Protein AF-0000000085041835 (afdb_homodimer)

Foldseek 3Di:
DVVVVVVVCVVVVVLVVLLLVLLVCLQVVLVVVLVVCVVVVNDNVVSVVLNVLSNQLSVLSVCLVVPLVSLLVSLVSQLVSLVVVLVVQLVCCCCPPVVHPDSVVSNVCCCVVVPCSVVVSVVSNVSSVSSNVVSVVVVVVVVVPPPDDD/DVVVVVVVCVVVVVLVVLLLVLLVCLQVVLVVVLVVCVVVVHDNVVSVVLNVLSNQLSVLSVCLVVPLVSLLVSLVSQLVSLVVVLVVQLVCCCCPPVVHPDSVVSNVCCCVVVPCSVVVSVVSNVSSVSSNVVSVVVVVVVVVPPPDDD

Secondary structure (DSSP, 8-state):
-HHHHHHHHHHHHHHHHHHHHHHHHHHHHHHHHHHHHHHTT--HHHHHHHHHHHHHHHHHHHHTTT-HHHHHHHHHHHHHHHHHHHHHHHHHIIIIII--S-HHHHHHHHHHHTTTHHHHHHHHHHHHHHHHHHHHHHHHHHHHHS----/-HHHHHHHHHHHHHHHHHHHHHHHHHHHHHHHHHHHHHHTT--HHHHHHHHHHHHHHHHHHHHTTT-HHHHHHHHHHHHHHHHHHHHHHHHHIIIIII--S-HHHHHHHHHHHTTTHHHHHHHHHHHHHHHHHHHHHHHHHHHHHS----

Radius of gyration: 20.8 Å; Cα contacts (8 Å, |Δi|>4): 429; chains: 2; bounding box: 52×64×50 Å

Sequence (300 aa):
METFLKYLKVEAIGGHIIRISLACLLLFGGFTKLKLIGALEYNLFWSIILAAIETFAAFGLIIHYKKPVIGIAAGVLAILSIFLRVVFSIGWVRDHILHSQSFLDAFGAILGVYNNGLFHIALLFGAGIYCLGNSYKAYIKERITKPWPHMETFLKYLKVEAIGGHIIRISLACLLLFGGFTKLKLIGALEYNLFWSIILAAIETFAAFGLIIHYKKPVIGIAAGVLAILSIFLRVVFSIGWVRDHILHSQSFLDAFGAILGVYNNGLFHIALLFGAGIYCLGNSYKAYIKERITKPWPH

Organism: Cyclobacterium marinum (strain ATCC 25205 / DSM 745 / LMG 13164 / NCIMB 1802) (NCBI:txid880070)

Structure (mmCIF, N/CA/C/O backbone):
data_AF-0000000085041835-model_v1
#
loop_
_entity.id
_entity.type
_entity.pdbx_description
1 polymer 'DoxX family protein'
#
loop_
_atom_site.group_PDB
_atom_site.id
_atom_site.type_symbol
_atom_site.label_atom_id
_atom_site.label_alt_id
_atom_site.label_comp_id
_atom_site.label_asym_id
_atom_site.label_entity_id
_atom_site.label_seq_id
_atom_site.pdbx_PDB_ins_code
_atom_site.Cartn_x
_atom_site.Cartn_y
_atom_site.Cartn_z
_atom_site.occupancy
_atom_site.B_iso_or_equiv
_atom_site.auth_seq_id
_atom_site.auth_comp_id
_atom_site.auth_asym_id
_atom_site.auth_atom_id
_atom_site.pdbx_PDB_model_num
ATOM 1 N N . MET A 1 1 ? 11.664 29.188 3.838 1 53.06 1 MET A N 1
ATOM 2 C CA . MET A 1 1 ? 10.25 28.938 4.117 1 53.06 1 MET A CA 1
ATOM 3 C C . MET A 1 1 ? 9.586 28.188 2.973 1 53.06 1 MET A C 1
ATOM 5 O O . MET A 1 1 ? 8.859 27.219 3.199 1 53.06 1 MET A O 1
ATOM 9 N N . GLU A 1 2 ? 9.977 28.5 1.686 1 54.28 2 GLU A N 1
ATOM 10 C CA . GLU A 1 2 ? 9.344 27.906 0.509 1 54.28 2 GLU A CA 1
ATOM 11 C C . GLU A 1 2 ? 9.727 26.438 0.359 1 54.28 2 GLU A C 1
ATOM 13 O O . GLU A 1 2 ? 8.891 25.594 0.035 1 54.28 2 GLU A O 1
ATOM 18 N N . THR A 1 3 ? 11.039 26.219 0.553 1 55.41 3 THR A N 1
ATOM 19 C CA . THR A 1 3 ? 11.477 24.828 0.477 1 55.41 3 THR A CA 1
ATOM 20 C C . THR A 1 3 ? 10.773 23.984 1.528 1 55.41 3 THR A C 1
ATOM 22 O O . THR A 1 3 ? 10.414 22.828 1.266 1 55.41 3 THR A O 1
ATOM 25 N N . PHE A 1 4 ? 10.539 24.609 2.648 1 57.41 4 PHE A N 1
ATOM 26 C CA . PHE A 1 4 ? 9.836 24 3.764 1 57.41 4 PHE A CA 1
ATOM 27 C C . PHE A 1 4 ? 8.422 23.594 3.357 1 57.41 4 PHE A C 1
ATOM 29 O O . PHE A 1 4 ? 7.973 22.5 3.654 1 57.41 4 PHE A O 1
ATOM 36 N N . LEU A 1 5 ? 7.797 24.484 2.732 1 57.62 5 LEU A N 1
ATOM 37 C CA . LEU A 1 5 ? 6.414 24.266 2.312 1 57.62 5 LEU A CA 1
ATOM 38 C C . LEU A 1 5 ? 6.336 23.188 1.241 1 57.62 5 LEU A C 1
ATOM 40 O O . LEU A 1 5 ? 5.348 22.453 1.167 1 57.62 5 LEU A O 1
ATOM 44 N N . LYS A 1 6 ? 7.41 23.203 0.484 1 60.25 6 LYS A N 1
ATOM 45 C CA . LYS A 1 6 ? 7.445 22.219 -0.597 1 60.25 6 LYS A CA 1
ATOM 46 C C . LYS A 1 6 ? 7.516 20.797 -0.047 1 60.25 6 LYS A C 1
ATOM 48 O O . LYS A 1 6 ? 6.84 19.891 -0.549 1 60.25 6 LYS A O 1
ATOM 53 N N . TYR A 1 7 ? 8.25 20.609 0.962 1 63.03 7 TYR A N 1
ATOM 54 C CA . TYR A 1 7 ? 8.445 19.266 1.5 1 63.03 7 TYR A CA 1
ATOM 55 C C . TYR A 1 7 ? 7.234 18.812 2.309 1 63.03 7 TYR A C 1
ATOM 57 O O . TYR A 1 7 ? 6.977 17.625 2.438 1 63.03 7 TYR A O 1
ATOM 65 N N . LEU A 1 8 ? 6.469 19.797 2.734 1 68.62 8 LEU A N 1
ATOM 66 C CA . LEU A 1 8 ? 5.207 19.453 3.387 1 68.62 8 LEU A CA 1
ATOM 67 C C . LEU A 1 8 ? 4.219 18.859 2.389 1 68.62 8 LEU A C 1
ATOM 69 O O . LEU A 1 8 ? 3.338 18.078 2.768 1 68.62 8 LEU A O 1
ATOM 73 N N . LYS A 1 9 ? 4.691 19.078 1.149 1 87.12 9 LYS A N 1
ATOM 74 C CA . LYS A 1 9 ? 3.812 18.594 0.086 1 87.12 9 LYS A CA 1
ATOM 75 C C . LYS A 1 9 ? 4.113 17.141 -0.268 1 87.12 9 LYS A C 1
ATOM 77 O O . LYS A 1 9 ? 3.285 16.469 -0.879 1 87.12 9 LYS A O 1
ATOM 82 N N . VAL A 1 10 ? 5.293 16.688 0.195 1 86.25 10 VAL A N 1
ATOM 83 C CA . VAL A 1 10 ? 5.723 15.344 -0.181 1 86.25 10 VAL A CA 1
ATOM 84 C C . VAL A 1 10 ? 4.805 14.305 0.46 1 86.25 10 VAL A C 1
ATOM 86 O O . VAL A 1 10 ? 4.41 13.336 -0.185 1 86.25 10 VAL A O 1
ATOM 89 N N . GLU A 1 11 ? 4.418 14.523 1.655 1 91.44 11 GLU A N 1
ATOM 90 C CA . GLU A 1 11 ? 3.488 13.617 2.328 1 91.44 11 GLU A CA 1
ATOM 91 C C . GLU A 1 11 ? 2.15 13.562 1.599 1 91.44 11 GLU A C 1
ATOM 93 O O . GLU A 1 11 ? 1.58 12.484 1.42 1 91.44 11 GLU A O 1
ATOM 98 N N . ALA A 1 12 ? 1.743 14.734 1.198 1 90.81 12 ALA A N 1
ATOM 99 C CA . ALA A 1 12 ? 0.471 14.812 0.485 1 90.81 12 ALA A CA 1
ATOM 100 C C . ALA A 1 12 ? 0.55 14.094 -0.858 1 90.81 12 ALA A C 1
ATOM 102 O O . ALA A 1 12 ? -0.408 13.445 -1.277 1 90.81 12 ALA A O 1
ATOM 103 N N . ILE A 1 13 ? 1.661 14.219 -1.52 1 93.25 13 ILE A N 1
ATOM 104 C CA . ILE A 1 13 ? 1.873 13.531 -2.789 1 93.25 13 ILE A CA 1
ATOM 105 C C . ILE A 1 13 ? 1.809 12.023 -2.574 1 93.25 13 ILE A C 1
ATOM 107 O O . ILE A 1 13 ? 1.123 11.312 -3.312 1 93.25 13 ILE A O 1
ATOM 111 N N . GLY A 1 14 ? 2.455 11.547 -1.541 1 94.56 14 GLY A N 1
ATOM 112 C CA . GLY A 1 14 ? 2.369 10.141 -1.206 1 94.56 14 GLY A CA 1
ATOM 113 C C . GLY A 1 14 ? 0.954 9.68 -0.915 1 94.56 14 GLY A C 1
ATOM 114 O O . GLY A 1 14 ? 0.541 8.602 -1.356 1 94.56 14 GLY A O 1
ATOM 115 N N . GLY A 1 15 ? 0.232 10.531 -0.221 1 94.31 15 GLY A N 1
ATOM 116 C CA . GLY A 1 15 ? -1.158 10.227 0.077 1 94.31 15 GLY A CA 1
ATOM 117 C C . GLY A 1 15 ? -2.025 10.117 -1.162 1 94.31 15 GLY A C 1
ATOM 118 O O . GLY A 1 15 ? -2.895 9.25 -1.246 1 94.31 15 GLY A O 1
ATOM 119 N N . HIS A 1 16 ? -1.748 11 -2.107 1 94.81 16 HIS A N 1
ATOM 120 C CA . HIS A 1 16 ? -2.498 10.953 -3.355 1 94.81 16 HIS A CA 1
ATOM 121 C C . HIS A 1 16 ? -2.186 9.68 -4.141 1 94.81 16 HIS A C 1
ATOM 123 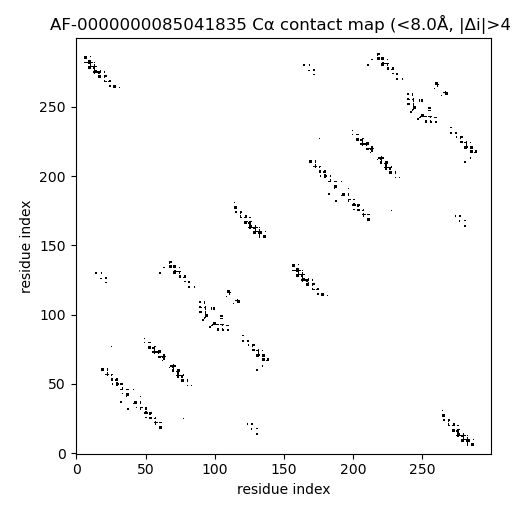O O . HIS A 1 16 ? -3.088 9.055 -4.699 1 94.81 16 HIS A O 1
ATOM 129 N N . ILE A 1 17 ? -0.998 9.312 -4.203 1 94.56 17 ILE A N 1
ATOM 130 C CA . ILE A 1 17 ? -0.591 8.109 -4.91 1 94.56 17 ILE A CA 1
ATOM 131 C C . ILE A 1 17 ? -1.229 6.883 -4.254 1 94.56 17 ILE A C 1
ATOM 133 O O . ILE A 1 17 ? -1.722 5.988 -4.945 1 94.56 17 ILE A O 1
ATOM 137 N N . ILE A 1 18 ? -1.225 6.875 -2.951 1 95.81 18 ILE A N 1
ATOM 138 C CA . ILE A 1 18 ? -1.828 5.777 -2.207 1 95.81 18 ILE A CA 1
ATOM 139 C C . ILE A 1 18 ? -3.312 5.676 -2.551 1 95.81 18 ILE A C 1
ATOM 141 O O . ILE A 1 18 ? -3.816 4.586 -2.836 1 95.81 18 ILE A O 1
ATOM 145 N N . ARG A 1 19 ? -3.945 6.797 -2.551 1 96.5 19 ARG A N 1
ATOM 146 C CA . ARG A 1 19 ? -5.383 6.809 -2.807 1 96.5 19 ARG A CA 1
ATOM 147 C C . ARG A 1 19 ? -5.691 6.316 -4.215 1 96.5 19 ARG A C 1
ATOM 149 O O . ARG A 1 19 ? -6.555 5.453 -4.402 1 96.5 19 ARG A O 1
ATOM 156 N N . ILE A 1 20 ? -4.992 6.816 -5.184 1 94.56 20 ILE A N 1
ATOM 157 C CA . ILE A 1 20 ? -5.23 6.457 -6.578 1 94.56 20 ILE A CA 1
ATOM 158 C C . ILE A 1 20 ? -4.863 4.988 -6.801 1 94.56 20 ILE A C 1
ATOM 160 O O . ILE A 1 20 ? -5.578 4.266 -7.496 1 94.56 20 ILE A O 1
ATOM 164 N N . SER A 1 21 ? -3.824 4.598 -6.234 1 92.88 21 SER A N 1
ATOM 165 C CA . SER A 1 21 ? -3.402 3.209 -6.383 1 92.88 21 SER A CA 1
ATOM 166 C C . SER A 1 21 ? -4.426 2.254 -5.773 1 92.88 21 SER A C 1
ATOM 168 O O . SER A 1 21 ? -4.754 1.226 -6.371 1 92.88 21 SER A O 1
ATOM 170 N N . LEU A 1 22 ? -4.879 2.596 -4.578 1 93.81 22 LEU A N 1
ATOM 171 C CA . LEU A 1 22 ? -5.883 1.757 -3.932 1 93.81 22 LEU A CA 1
ATOM 172 C C . LEU A 1 22 ? -7.16 1.699 -4.766 1 93.81 22 LEU A C 1
ATOM 174 O O . LEU A 1 22 ? -7.742 0.626 -4.945 1 93.81 22 LEU A O 1
ATOM 178 N N . ALA A 1 23 ? -7.551 2.842 -5.273 1 94.38 23 ALA A N 1
ATOM 179 C CA . ALA A 1 23 ? -8.742 2.895 -6.113 1 94.38 23 ALA A CA 1
ATOM 180 C C . ALA A 1 23 ? -8.602 1.986 -7.328 1 94.38 23 ALA A C 1
ATOM 182 O O . ALA A 1 23 ? -9.508 1.216 -7.648 1 94.38 23 ALA A O 1
ATOM 183 N N . CYS A 1 24 ? -7.492 2.043 -7.965 1 89.75 24 CYS A N 1
ATOM 184 C CA . CYS A 1 24 ? -7.254 1.243 -9.164 1 89.75 24 CYS A CA 1
ATOM 185 C C . CYS A 1 24 ? -7.156 -0.238 -8.812 1 89.75 24 CYS A C 1
ATOM 187 O O . CYS A 1 24 ? -7.645 -1.088 -9.562 1 89.75 24 CYS A O 1
ATOM 189 N N . LEU A 1 25 ? -6.551 -0.542 -7.727 1 87.69 25 LEU A N 1
ATOM 190 C CA . LEU A 1 25 ? -6.453 -1.93 -7.289 1 87.69 25 LEU A CA 1
ATOM 191 C C . LEU A 1 25 ? -7.836 -2.523 -7.055 1 87.69 25 LEU A C 1
ATOM 193 O O . LEU A 1 25 ? -8.109 -3.658 -7.453 1 87.69 25 LEU A O 1
ATOM 197 N N . LEU A 1 26 ? -8.609 -1.763 -6.387 1 89.12 26 LEU A N 1
ATOM 198 C CA . LEU A 1 26 ? -9.961 -2.236 -6.109 1 89.12 26 LEU A CA 1
ATOM 199 C C . LEU A 1 26 ? -10.758 -2.396 -7.402 1 89.12 26 LEU A C 1
ATOM 201 O O . LEU A 1 26 ? -11.461 -3.391 -7.586 1 89.12 26 LEU A O 1
ATOM 205 N N . LEU A 1 27 ? -10.625 -1.466 -8.289 1 87.06 27 LEU A N 1
ATOM 206 C CA . LEU A 1 27 ? -11.359 -1.512 -9.547 1 87.06 27 LEU A CA 1
ATOM 207 C C . LEU A 1 27 ? -10.93 -2.709 -10.391 1 87.06 27 LEU A C 1
ATOM 209 O O . LEU A 1 27 ? -11.773 -3.469 -10.875 1 87.06 27 LEU A O 1
ATOM 213 N N . PHE A 1 28 ? -9.688 -2.967 -10.5 1 79.19 28 PHE A N 1
ATOM 214 C CA . PHE A 1 28 ? -9.188 -4.051 -11.336 1 79.19 28 PHE A CA 1
ATOM 215 C C . PHE A 1 28 ? -9.297 -5.387 -10.609 1 79.19 28 PHE A C 1
ATOM 217 O O . PHE A 1 28 ? -9.492 -6.426 -11.242 1 79.19 28 PHE A O 1
ATOM 224 N N . GLY A 1 29 ? -9.047 -5.324 -9.305 1 71.31 29 GLY A N 1
ATOM 225 C CA . GLY A 1 29 ? -9.219 -6.547 -8.539 1 71.31 29 GLY A CA 1
ATOM 226 C C . GLY A 1 29 ? -10.633 -7.105 -8.617 1 71.31 29 GLY A C 1
ATOM 227 O O . GLY A 1 29 ? -10.82 -8.32 -8.758 1 71.31 29 GLY A O 1
ATOM 228 N N . GLY A 1 30 ? -11.5 -6.262 -8.469 1 64.12 30 GLY A N 1
ATOM 229 C CA . GLY A 1 30 ? -12.891 -6.688 -8.594 1 64.12 30 GLY A CA 1
ATOM 230 C C . GLY A 1 30 ? -13.203 -7.328 -9.93 1 64.12 30 GLY A C 1
ATOM 231 O O . GLY A 1 30 ? -13.828 -8.391 -9.984 1 64.12 30 GLY A O 1
ATOM 232 N N . PHE A 1 31 ? -12.625 -6.828 -10.945 1 62.66 31 PHE A N 1
ATOM 233 C CA . PHE A 1 31 ? -12.922 -7.336 -12.273 1 62.66 31 PHE A CA 1
ATOM 234 C C . PHE A 1 31 ? -12.188 -8.641 -12.539 1 62.66 31 PHE A C 1
ATOM 236 O O . PHE A 1 31 ? -12.742 -9.57 -13.133 1 62.66 31 PHE A O 1
ATOM 243 N N . THR A 1 32 ? -11 -8.664 -12.109 1 60.66 32 THR A N 1
ATOM 244 C CA . THR A 1 32 ? -10.227 -9.875 -12.344 1 60.66 32 THR A CA 1
ATOM 245 C C . THR A 1 32 ? -10.797 -11.047 -11.555 1 60.66 32 THR A C 1
ATOM 247 O O . THR A 1 32 ? -10.852 -12.172 -12.055 1 60.66 32 THR A O 1
ATOM 250 N N . LYS A 1 33 ? -11.164 -10.781 -10.445 1 59.06 33 LYS A N 1
ATOM 251 C CA . LYS A 1 33 ? -11.734 -11.859 -9.633 1 59.06 33 LYS A CA 1
ATOM 252 C C . LYS A 1 33 ? -13.062 -12.336 -10.211 1 59.06 33 LYS A C 1
ATOM 254 O O . LYS A 1 33 ? -13.383 -13.523 -10.141 1 59.06 33 LYS A O 1
ATOM 259 N N . LEU A 1 34 ? -13.727 -11.375 -10.68 1 56.19 34 LEU A N 1
ATOM 260 C CA . LEU A 1 34 ? -14.953 -11.805 -11.336 1 56.19 34 LEU A CA 1
ATOM 261 C C . LEU A 1 34 ? -14.656 -12.844 -12.414 1 56.19 34 LEU A C 1
ATOM 263 O O . LEU A 1 34 ? -15.391 -13.828 -12.547 1 56.19 34 LEU A O 1
ATOM 267 N N . LYS A 1 35 ? -13.656 -12.633 -12.992 1 54.56 35 LYS A N 1
ATOM 268 C CA . LYS A 1 35 ? -13.289 -13.562 -14.055 1 54.56 35 LYS A CA 1
ATOM 269 C C . LYS A 1 35 ? -12.859 -14.906 -13.484 1 54.56 35 LYS A C 1
ATOM 271 O O . LYS A 1 35 ? -13.211 -15.961 -14.031 1 54.56 35 LYS A O 1
ATOM 276 N N . LEU A 1 36 ? -12.117 -14.711 -12.391 1 54.94 36 LEU A N 1
ATOM 277 C CA . LEU A 1 36 ? -11.594 -15.945 -11.812 1 54.94 36 LEU A CA 1
ATOM 278 C C . LEU A 1 36 ? -12.703 -16.734 -11.125 1 54.94 36 LEU A C 1
ATOM 280 O O . LEU A 1 36 ? -12.75 -17.953 -11.211 1 54.94 36 LEU A O 1
ATOM 284 N N . ILE A 1 37 ? -13.43 -15.945 -10.367 1 52.91 37 ILE A N 1
ATOM 285 C CA . ILE A 1 37 ? -14.539 -16.594 -9.672 1 52.91 37 ILE A CA 1
ATOM 286 C C . ILE A 1 37 ? -15.477 -17.234 -10.688 1 52.91 37 ILE A C 1
ATOM 288 O O . ILE A 1 37 ? -15.969 -18.359 -10.477 1 52.91 37 ILE A O 1
ATOM 292 N N . GLY A 1 38 ? -15.742 -16.453 -11.641 1 52.44 38 GLY A N 1
ATOM 293 C CA . GLY A 1 38 ? -16.547 -17.062 -12.688 1 52.44 38 GLY A CA 1
ATOM 294 C C . GLY A 1 38 ? -15.922 -18.328 -13.25 1 52.44 38 GLY A C 1
ATOM 295 O O . GLY A 1 38 ? -16.625 -19.297 -13.547 1 52.44 38 GLY A O 1
ATOM 296 N N . ALA A 1 39 ? -14.633 -18.359 -13.289 1 52.25 39 ALA A N 1
ATOM 297 C CA . ALA A 1 39 ? -13.945 -19.5 -13.859 1 52.25 39 ALA A CA 1
ATOM 298 C C . ALA A 1 39 ? -13.867 -20.656 -12.867 1 52.25 39 ALA A C 1
ATOM 300 O O . ALA A 1 39 ? -13.852 -21.828 -13.258 1 52.25 39 ALA A O 1
ATOM 301 N N . LEU A 1 40 ? -13.75 -20.219 -11.609 1 53.78 40 LEU A N 1
ATOM 302 C CA . LEU A 1 40 ? -13.508 -21.266 -10.625 1 53.78 40 LEU A CA 1
ATOM 303 C C . LEU A 1 40 ? -14.82 -21.734 -10.008 1 53.78 40 LEU A C 1
ATOM 305 O O . LEU A 1 40 ? -14.812 -22.453 -9.008 1 53.78 40 LEU A O 1
ATOM 309 N N . GLU A 1 41 ? -15.875 -21.469 -10.633 1 55.72 41 GLU A N 1
ATOM 310 C CA . GLU A 1 41 ? -17.188 -21.953 -10.219 1 55.72 41 GLU A CA 1
ATOM 311 C C . GLU A 1 41 ? -17.625 -21.312 -8.906 1 55.72 41 GLU A C 1
ATOM 313 O O . GLU A 1 41 ? -18.312 -21.922 -8.094 1 55.72 41 GLU A O 1
ATOM 318 N N . TYR A 1 42 ? -16.938 -20.203 -8.57 1 55.94 42 TYR A N 1
ATOM 319 C CA . TYR A 1 42 ? -17.516 -19.516 -7.418 1 55.94 42 TYR A CA 1
ATOM 320 C C . TYR A 1 42 ? -18.891 -18.953 -7.754 1 55.94 42 TYR A C 1
ATOM 322 O O . TYR A 1 42 ? -19.219 -18.766 -8.93 1 55.94 42 TYR A O 1
ATOM 330 N N . ASN A 1 43 ? -19.672 -18.938 -6.641 1 65.69 43 ASN A N 1
ATOM 331 C CA . ASN A 1 43 ? -21.016 -18.406 -6.793 1 65.69 43 ASN A CA 1
ATOM 332 C C . ASN A 1 43 ? -20.984 -17 -7.406 1 65.69 43 ASN A C 1
ATOM 334 O O . ASN A 1 43 ? -20.328 -16.109 -6.883 1 65.69 43 ASN A O 1
ATOM 338 N N . LEU A 1 44 ? -21.5 -16.953 -8.609 1 72.38 44 LEU A N 1
ATOM 339 C CA . LEU A 1 44 ? -21.578 -15.742 -9.422 1 72.38 44 LEU A CA 1
ATOM 340 C C . LEU A 1 44 ? -22.172 -14.586 -8.625 1 72.38 44 LEU A C 1
ATOM 342 O O . LEU A 1 44 ? -21.719 -13.445 -8.75 1 72.38 44 LEU A O 1
ATOM 346 N N . PHE A 1 45 ? -23.031 -14.914 -7.715 1 75.81 45 PHE A N 1
ATOM 347 C CA . PHE A 1 45 ? -23.719 -13.883 -6.957 1 75.81 45 PHE A CA 1
ATOM 348 C C . PHE A 1 45 ? -22.75 -13.133 -6.055 1 75.81 45 PHE A C 1
ATOM 350 O O . PHE A 1 45 ? -22.688 -11.898 -6.102 1 75.81 45 PHE A O 1
ATOM 357 N N . TRP A 1 46 ? -22 -13.789 -5.293 1 74.06 46 TRP A N 1
ATOM 358 C CA . TRP A 1 46 ? -21.078 -13.156 -4.352 1 74.06 46 TRP A CA 1
ATOM 359 C C . TRP A 1 46 ? -19.969 -12.422 -5.086 1 74.06 46 TRP A C 1
ATOM 361 O O . TRP A 1 46 ? -19.484 -11.391 -4.621 1 74.06 46 TRP A O 1
ATOM 371 N N . SER A 1 47 ? -19.641 -12.922 -6.207 1 76.12 47 SER A 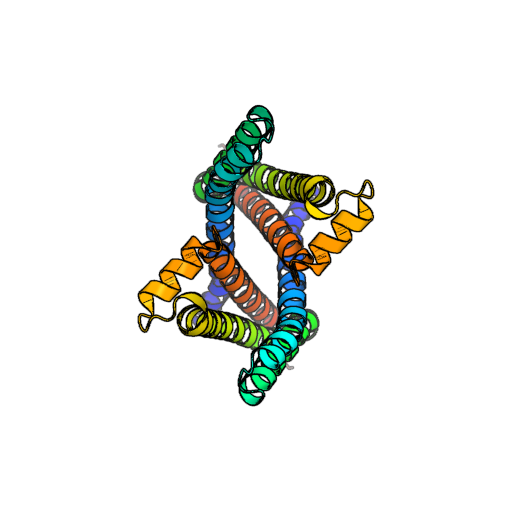N 1
ATOM 372 C CA . SER A 1 47 ? -18.609 -12.281 -7.008 1 76.12 47 SER A CA 1
ATOM 373 C C . SER A 1 47 ? -19.078 -10.938 -7.547 1 76.12 47 SER A C 1
ATOM 375 O O . SER A 1 47 ? -18.328 -9.961 -7.574 1 76.12 47 SER A O 1
ATOM 377 N N . ILE A 1 48 ? -20.344 -10.945 -7.922 1 79.69 48 ILE A N 1
ATOM 378 C CA . ILE A 1 48 ? -20.906 -9.711 -8.461 1 79.69 48 ILE A CA 1
ATOM 379 C C . ILE A 1 48 ? -21.016 -8.664 -7.352 1 79.69 48 ILE A C 1
ATOM 381 O O . ILE A 1 48 ? -20.703 -7.492 -7.566 1 79.69 48 ILE A O 1
ATOM 385 N N . ILE A 1 49 ? -21.438 -9.07 -6.207 1 83.25 49 ILE A N 1
ATOM 386 C CA . ILE A 1 49 ? -21.578 -8.148 -5.086 1 83.25 49 ILE A CA 1
ATOM 387 C C . ILE A 1 49 ? -20.219 -7.562 -4.711 1 83.25 49 ILE A C 1
ATOM 389 O O . ILE A 1 49 ? -20.109 -6.355 -4.496 1 83.25 49 ILE A O 1
ATOM 393 N N . LEU A 1 50 ? -19.266 -8.414 -4.656 1 84 50 LEU A N 1
ATOM 394 C CA . LEU A 1 50 ? -17.938 -7.934 -4.305 1 84 50 LEU A CA 1
ATOM 395 C C . LEU A 1 50 ? -17.406 -6.973 -5.363 1 84 50 LEU A C 1
ATOM 397 O O . LEU A 1 50 ? -16.812 -5.945 -5.031 1 84 50 LEU A O 1
ATOM 401 N N . ALA A 1 51 ? -17.688 -7.332 -6.551 1 84.75 51 ALA A N 1
ATOM 402 C CA . ALA A 1 51 ? -17.25 -6.461 -7.637 1 84.75 51 ALA A CA 1
ATOM 403 C C . ALA A 1 51 ? -17.938 -5.098 -7.555 1 84.75 51 ALA A C 1
ATOM 405 O O . ALA A 1 51 ? -17.297 -4.066 -7.809 1 84.75 51 ALA A O 1
ATOM 406 N N . ALA A 1 52 ? -19.141 -5.145 -7.23 1 89 52 ALA A N 1
ATOM 407 C CA . ALA A 1 52 ? -19.891 -3.895 -7.09 1 89 52 ALA A CA 1
ATOM 408 C C . ALA A 1 52 ? -19.328 -3.049 -5.949 1 89 52 ALA A C 1
ATOM 410 O O . ALA A 1 52 ? -19.125 -1.845 -6.109 1 89 52 ALA A O 1
ATOM 411 N N . ILE A 1 53 ? -19.109 -3.641 -4.812 1 91.75 53 ILE A N 1
ATOM 412 C CA . ILE A 1 53 ? -18.547 -2.943 -3.66 1 91.75 53 ILE A CA 1
ATOM 413 C C . ILE A 1 53 ? -17.203 -2.316 -4.035 1 91.75 53 ILE A C 1
ATOM 415 O O . ILE A 1 53 ? -16.953 -1.148 -3.732 1 91.75 53 ILE A O 1
ATOM 419 N N . GLU A 1 54 ? -16.406 -3.043 -4.711 1 92.19 54 GLU A N 1
ATOM 420 C CA . GLU A 1 54 ? -15.078 -2.562 -5.09 1 92.19 54 GLU A CA 1
ATOM 421 C C . GLU A 1 54 ? -15.172 -1.429 -6.105 1 92.19 54 GLU A C 1
ATOM 423 O O . GLU A 1 54 ? -14.391 -0.476 -6.051 1 92.19 54 GLU A O 1
ATOM 428 N N . THR A 1 55 ? -16.094 -1.548 -7.008 1 91 55 THR A N 1
ATOM 429 C CA . THR A 1 55 ? -16.266 -0.507 -8.016 1 91 55 THR A CA 1
ATOM 430 C C . THR A 1 55 ? -16.719 0.8 -7.367 1 91 55 THR A C 1
ATOM 432 O O . THR A 1 55 ? -16.141 1.858 -7.633 1 91 55 THR A O 1
ATOM 435 N N . PHE A 1 56 ? -17.641 0.709 -6.484 1 94.69 56 PHE A N 1
ATOM 436 C CA . PHE A 1 56 ? -18.125 1.906 -5.805 1 94.69 56 PHE A CA 1
ATOM 437 C C . PHE A 1 56 ? -17.047 2.492 -4.906 1 94.69 56 PHE A C 1
ATOM 439 O O . PHE A 1 56 ? -16.906 3.713 -4.812 1 94.69 56 PHE A O 1
ATOM 446 N N . ALA A 1 57 ? -16.391 1.636 -4.219 1 95.94 57 ALA A N 1
ATOM 447 C CA . ALA A 1 57 ? -15.281 2.113 -3.391 1 95.94 57 ALA A CA 1
ATOM 448 C C . ALA A 1 57 ? -14.242 2.857 -4.234 1 95.94 57 ALA A C 1
ATOM 450 O O . ALA A 1 57 ? -13.797 3.943 -3.859 1 95.94 57 ALA A O 1
ATOM 451 N N . ALA A 1 58 ? -13.914 2.268 -5.363 1 95.19 58 ALA A N 1
ATOM 452 C CA . ALA A 1 58 ? -12.898 2.852 -6.23 1 95.19 58 ALA A CA 1
ATOM 453 C C . ALA A 1 58 ? -13.32 4.234 -6.719 1 95.19 58 ALA A C 1
ATOM 455 O O . ALA A 1 58 ? -12.57 5.207 -6.578 1 95.19 58 ALA A O 1
ATOM 456 N N . PHE A 1 59 ? -14.477 4.395 -7.219 1 95.38 59 PHE A N 1
ATOM 457 C CA . PHE A 1 59 ? -14.961 5.68 -7.719 1 95.38 59 PHE A CA 1
ATOM 458 C C . PHE A 1 59 ? -15.117 6.68 -6.578 1 95.38 59 PHE A C 1
ATOM 460 O O . PHE A 1 59 ? -14.812 7.863 -6.742 1 95.38 59 PHE A O 1
ATOM 467 N N . GLY A 1 60 ? -15.602 6.176 -5.488 1 96.75 60 GLY A N 1
ATOM 468 C CA . GLY A 1 60 ? -15.75 7.059 -4.344 1 96.75 60 GLY A CA 1
ATOM 469 C C . GLY A 1 60 ? -14.43 7.613 -3.846 1 96.75 60 GLY A C 1
ATOM 470 O O . GLY A 1 60 ? -14.352 8.773 -3.43 1 96.75 60 GLY A O 1
ATOM 471 N N . LEU A 1 61 ? -13.414 6.789 -3.873 1 96.94 61 LEU A N 1
ATOM 472 C CA . LEU A 1 61 ? -12.094 7.246 -3.455 1 96.94 61 LEU A CA 1
ATOM 473 C C . LEU A 1 61 ? -11.602 8.367 -4.355 1 96.94 61 LEU A C 1
ATOM 475 O O . LEU A 1 61 ? -10.93 9.297 -3.889 1 96.94 61 LEU A O 1
ATOM 479 N N . ILE A 1 62 ? -11.961 8.328 -5.594 1 95.38 62 ILE A N 1
ATOM 480 C CA . ILE A 1 62 ? -11.508 9.328 -6.551 1 95.38 62 ILE A CA 1
ATOM 481 C C . ILE A 1 62 ? -12.367 10.586 -6.422 1 95.38 62 ILE A C 1
ATOM 483 O O . ILE A 1 62 ? -11.852 11.703 -6.492 1 95.38 62 ILE A O 1
ATOM 487 N N . ILE A 1 63 ? -13.617 10.461 -6.16 1 95.38 63 ILE A N 1
ATOM 488 C CA . ILE A 1 63 ? -14.547 11.578 -6.059 1 95.38 63 ILE A CA 1
ATOM 489 C C . ILE A 1 63 ? -14.297 12.344 -4.762 1 95.38 63 ILE A C 1
ATOM 491 O O . ILE A 1 63 ? -14.75 13.484 -4.605 1 95.38 63 ILE A O 1
ATOM 495 N N . HIS A 1 64 ? -13.633 11.805 -3.814 1 93.44 64 HIS A N 1
ATOM 496 C CA . HIS A 1 64 ? -13.242 12.406 -2.545 1 93.44 64 HIS A CA 1
ATOM 497 C C . HIS A 1 64 ? -12.789 13.852 -2.738 1 93.44 64 HIS A C 1
ATOM 499 O O . HIS A 1 64 ? -13.078 14.711 -1.902 1 93.44 64 HIS A O 1
ATOM 505 N N . TYR A 1 65 ? -12.094 14.188 -3.758 1 90 65 TYR A N 1
ATOM 506 C CA . TYR A 1 65 ? -11.492 15.5 -3.957 1 90 65 TYR A CA 1
ATOM 507 C C . TYR A 1 65 ? -12.562 16.562 -4.184 1 90 65 TYR A C 1
ATOM 509 O O . TYR A 1 65 ? -12.336 17.75 -3.918 1 90 65 TYR A O 1
ATOM 517 N N . LYS A 1 66 ? -13.742 16.125 -4.621 1 92.94 66 LYS A N 1
ATOM 518 C CA . LYS A 1 66 ? -14.859 17.047 -4.836 1 92.94 66 LYS A CA 1
ATOM 519 C C . LYS A 1 66 ? -15.891 16.922 -3.719 1 92.94 66 LYS A C 1
ATOM 521 O O . LYS A 1 66 ? -16.469 17.922 -3.289 1 92.94 66 LYS A O 1
ATOM 526 N N . LYS A 1 67 ? -16.109 15.711 -3.279 1 95.56 67 LYS A N 1
ATOM 527 C CA . LYS A 1 67 ? -17.109 15.422 -2.256 1 95.56 67 LYS A CA 1
ATOM 528 C C . LYS A 1 67 ? -16.531 14.516 -1.17 1 95.56 67 LYS A C 1
ATOM 530 O O . LYS A 1 67 ? -16.719 13.297 -1.211 1 95.56 67 LYS A O 1
ATOM 535 N N . PRO A 1 68 ? -16.047 15.078 -0.173 1 94 68 PRO A N 1
ATOM 536 C CA . PRO A 1 68 ? -15.359 14.297 0.861 1 94 68 PRO A CA 1
ATOM 537 C C . PRO A 1 68 ? -16.281 13.297 1.548 1 94 68 PRO A C 1
ATOM 539 O O . PRO A 1 68 ? -15.82 12.25 2.016 1 94 68 PRO A O 1
ATOM 542 N N . VAL A 1 69 ? -17.562 13.539 1.634 1 94.31 69 VAL A N 1
ATOM 543 C CA . VAL A 1 69 ? -18.5 12.625 2.271 1 94.31 69 VAL A CA 1
ATOM 544 C C . VAL A 1 69 ? -18.547 11.305 1.51 1 94.31 69 VAL A C 1
ATOM 546 O O . VAL A 1 69 ? -18.594 10.227 2.115 1 94.31 69 VAL A O 1
ATOM 549 N N . ILE A 1 70 ? -18.516 11.422 0.227 1 95.75 70 ILE A N 1
ATOM 550 C CA . ILE A 1 70 ? -18.484 10.227 -0.6 1 95.75 70 ILE A CA 1
ATOM 551 C C . ILE A 1 70 ? -17.156 9.492 -0.385 1 95.75 70 ILE A C 1
ATOM 553 O O . ILE A 1 70 ? -17.109 8.258 -0.401 1 95.75 70 ILE A O 1
ATOM 557 N N . GLY A 1 71 ? -16.094 10.266 -0.18 1 95.88 71 GLY A N 1
ATOM 558 C CA . GLY A 1 71 ? -14.812 9.672 0.142 1 95.88 71 GLY A CA 1
ATOM 559 C C . GLY A 1 71 ? -14.828 8.875 1.434 1 95.88 71 GLY A C 1
ATOM 560 O O . GLY A 1 71 ? -14.156 7.844 1.542 1 95.88 71 GLY A O 1
ATOM 561 N N . ILE A 1 72 ? -15.578 9.328 2.391 1 95.56 72 ILE A N 1
ATOM 562 C CA . ILE A 1 72 ? -15.695 8.625 3.66 1 95.56 72 ILE A CA 1
ATOM 563 C C . ILE A 1 72 ? -16.391 7.277 3.439 1 95.56 72 ILE A C 1
ATOM 565 O O . ILE A 1 72 ? -15.883 6.242 3.881 1 95.56 72 ILE A O 1
ATOM 569 N N . ALA A 1 73 ? -17.469 7.309 2.758 1 96.56 73 ALA A N 1
ATOM 570 C CA . ALA A 1 73 ? -18.188 6.074 2.451 1 96.56 73 ALA A CA 1
ATOM 571 C C . ALA A 1 73 ? -17.312 5.113 1.656 1 96.56 73 ALA A C 1
ATOM 573 O O . ALA A 1 73 ? -17.297 3.908 1.921 1 96.56 73 ALA A O 1
ATOM 574 N N . ALA A 1 74 ? -16.609 5.695 0.744 1 97.12 74 ALA A N 1
ATOM 575 C CA . ALA A 1 74 ? -15.727 4.883 -0.093 1 97.12 74 ALA A CA 1
ATOM 576 C C . ALA A 1 74 ? -14.625 4.234 0.738 1 97.12 74 ALA A C 1
ATOM 578 O O . ALA A 1 74 ? -14.242 3.09 0.489 1 97.12 74 ALA A O 1
ATOM 579 N N . GLY A 1 75 ? -14.102 5.012 1.672 1 96.31 75 GLY A N 1
ATOM 580 C CA . GLY A 1 75 ? -13.109 4.445 2.566 1 96.31 75 GLY A CA 1
ATOM 581 C C . GLY A 1 75 ? -13.617 3.246 3.344 1 96.31 75 GLY A C 1
ATOM 582 O O . GLY A 1 75 ? -12.93 2.23 3.455 1 96.31 75 GLY A O 1
ATOM 583 N N . VAL A 1 76 ? -14.781 3.34 3.844 1 96.5 76 VAL A N 1
ATOM 584 C CA . VAL A 1 76 ? -15.406 2.248 4.586 1 96.5 76 VAL A CA 1
ATOM 585 C C . VAL A 1 76 ? -15.602 1.044 3.668 1 96.5 76 VAL A C 1
ATOM 587 O O . VAL A 1 76 ? -15.258 -0.084 4.031 1 96.5 76 VAL A O 1
ATOM 590 N N . LEU A 1 77 ? -16.078 1.297 2.49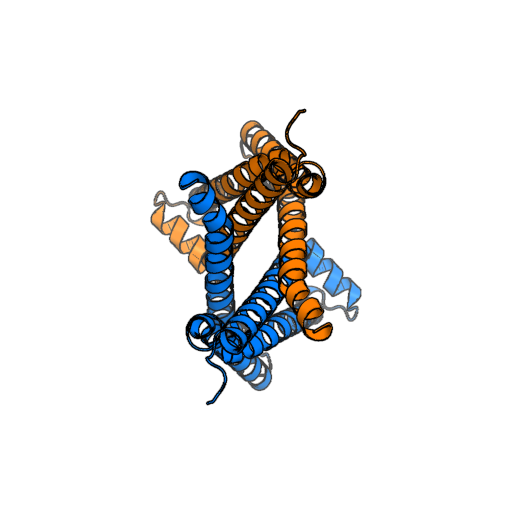 1 96.5 77 LEU A N 1
ATOM 591 C CA . LEU A 1 77 ? -16.297 0.227 1.524 1 96.5 77 LEU A CA 1
ATOM 592 C C . LEU A 1 77 ? -14.992 -0.439 1.133 1 96.5 77 LEU A C 1
ATOM 594 O O . LEU A 1 77 ? -14.945 -1.652 0.913 1 96.5 77 LEU A O 1
ATOM 598 N N . ALA A 1 78 ? -13.977 0.363 1.005 1 95.75 78 ALA A N 1
ATOM 599 C CA . ALA A 1 78 ? -12.672 -0.189 0.665 1 95.75 78 ALA A CA 1
ATOM 600 C C . ALA A 1 78 ? -12.188 -1.16 1.738 1 95.75 78 ALA A C 1
ATOM 602 O O . ALA A 1 78 ? -11.75 -2.27 1.428 1 95.75 78 ALA A O 1
ATOM 603 N N . ILE A 1 79 ? -12.297 -0.762 3 1 95.88 79 ILE A N 1
ATOM 604 C CA . ILE A 1 79 ? -11.867 -1.6 4.113 1 95.88 79 ILE A CA 1
ATOM 605 C C . ILE A 1 79 ? -12.695 -2.883 4.145 1 95.88 79 ILE A C 1
ATOM 607 O O . ILE A 1 79 ? -12.148 -3.977 4.316 1 95.88 79 ILE A O 1
ATOM 611 N N . LEU A 1 80 ? -13.938 -2.725 3.912 1 94.56 80 LEU A N 1
ATOM 612 C CA . LEU A 1 80 ? -14.836 -3.877 3.877 1 94.56 80 LEU A CA 1
ATOM 613 C C . LEU A 1 80 ? -14.453 -4.832 2.752 1 94.56 80 LEU A C 1
ATOM 615 O O . LEU A 1 80 ? -14.414 -6.047 2.951 1 94.56 80 LEU A O 1
ATOM 619 N N . SER A 1 81 ? -14.188 -4.289 1.638 1 90.62 81 SER A N 1
ATOM 620 C CA . SER A 1 81 ? -13.82 -5.105 0.483 1 90.62 81 SER A CA 1
ATOM 621 C C . SER A 1 81 ? -12.539 -5.883 0.74 1 90.62 81 SER A C 1
ATOM 623 O O . SER A 1 81 ? -12.438 -7.062 0.388 1 90.62 81 SER A O 1
ATOM 625 N N . ILE A 1 82 ? -11.602 -5.242 1.317 1 88.56 82 ILE A N 1
ATOM 626 C CA . ILE A 1 82 ? -10.328 -5.898 1.62 1 88.56 82 ILE A CA 1
ATOM 627 C C . ILE A 1 82 ? -10.562 -7.047 2.6 1 88.56 82 ILE A C 1
ATOM 629 O O . ILE A 1 82 ? -10.039 -8.148 2.412 1 88.56 82 ILE A O 1
ATOM 633 N N . PHE A 1 83 ? -11.367 -6.809 3.576 1 89.75 83 PHE A N 1
ATOM 634 C CA . PHE A 1 83 ? -11.695 -7.84 4.551 1 89.75 83 PHE A CA 1
ATOM 635 C C . PHE A 1 83 ? -12.359 -9.031 3.875 1 89.75 83 PHE A C 1
ATOM 637 O O . PHE A 1 83 ? -11.969 -10.18 4.102 1 89.75 83 PHE A O 1
ATOM 644 N N . LEU A 1 84 ? -13.281 -8.781 3.059 1 85.88 84 LEU A N 1
ATOM 645 C CA . LEU A 1 84 ? -14 -9.844 2.365 1 85.88 84 LEU A CA 1
ATOM 646 C C . LEU A 1 84 ? -13.062 -10.633 1.453 1 85.88 84 LEU A C 1
ATOM 648 O O . LEU A 1 84 ? -13.141 -11.859 1.387 1 85.88 84 LEU A O 1
ATOM 652 N N . ARG A 1 85 ? -12.195 -9.922 0.819 1 81.5 85 ARG A N 1
ATOM 653 C CA . ARG A 1 85 ? -11.234 -10.594 -0.061 1 81.5 85 ARG A CA 1
ATOM 654 C C . ARG A 1 85 ? -10.328 -11.531 0.726 1 81.5 85 ARG A C 1
ATOM 656 O O . ARG A 1 85 ? -9.992 -12.617 0.25 1 81.5 85 ARG A O 1
ATOM 663 N N . VAL A 1 86 ? -9.953 -11.062 1.88 1 81 86 VAL A N 1
ATOM 664 C CA . VAL A 1 86 ? -9.086 -11.898 2.705 1 81 86 VAL A CA 1
ATOM 665 C C . VAL A 1 86 ? -9.828 -13.164 3.123 1 81 86 VAL A C 1
ATOM 667 O O . VAL A 1 86 ? -9.297 -14.266 3.018 1 81 86 VAL A O 1
ATOM 670 N N . VAL A 1 87 ? -11.016 -12.992 3.465 1 80.94 87 VAL A N 1
ATOM 671 C CA . VAL A 1 87 ? -11.82 -14.125 3.92 1 80.94 87 VAL A CA 1
ATOM 672 C C . VAL A 1 87 ? -12.047 -15.094 2.764 1 80.94 87 VAL A C 1
ATOM 674 O O . VAL A 1 87 ? -11.898 -16.312 2.926 1 80.94 87 VAL A O 1
ATOM 677 N N . PHE A 1 88 ? -12.359 -14.562 1.633 1 76.31 88 PHE A N 1
ATOM 678 C CA . PHE A 1 88 ? -12.609 -15.406 0.47 1 76.31 88 PHE A CA 1
ATOM 679 C C . PHE A 1 88 ? -11.344 -16.125 0.033 1 76.31 88 PHE A C 1
ATOM 681 O O . PHE A 1 88 ? -11.383 -17.297 -0.361 1 76.31 88 PHE A O 1
ATOM 688 N N . SER A 1 89 ? -10.297 -15.43 0.065 1 74.81 89 SER A N 1
ATOM 689 C CA . SER A 1 89 ? -9.023 -16.031 -0.318 1 74.81 89 SER A CA 1
ATOM 690 C C . SER A 1 89 ? -8.656 -17.188 0.62 1 74.81 89 SER A C 1
ATOM 692 O O . SER A 1 89 ? -8.156 -18.219 0.177 1 74.81 89 SER A O 1
ATOM 694 N N . ILE A 1 90 ? -8.898 -16.969 1.909 1 77.56 90 ILE A N 1
ATOM 695 C CA . ILE A 1 90 ? -8.617 -18.016 2.885 1 77.56 90 ILE A CA 1
ATOM 696 C C . ILE A 1 90 ? -9.508 -19.219 2.617 1 77.56 90 ILE A C 1
ATOM 698 O O . ILE A 1 90 ? -9.039 -20.359 2.648 1 77.56 90 ILE A O 1
ATOM 702 N N . GLY A 1 91 ? -10.734 -18.984 2.348 1 76.94 91 GLY A N 1
ATOM 703 C CA . GLY A 1 91 ? -11.656 -20.062 2.008 1 76.94 91 GLY A CA 1
ATOM 704 C C . GLY A 1 91 ? -11.242 -20.812 0.757 1 76.94 91 GLY A C 1
ATOM 705 O O . GLY A 1 91 ? -11.305 -22.047 0.722 1 76.94 91 GLY A O 1
ATOM 706 N N . TRP A 1 92 ? -10.844 -20.078 -0.186 1 73.44 92 TRP A N 1
ATOM 707 C CA . TRP A 1 92 ? -10.422 -20.703 -1.438 1 73.44 92 TRP A CA 1
ATOM 708 C C . TRP A 1 92 ? -9.188 -21.562 -1.229 1 73.44 92 TRP A C 1
ATOM 710 O O . TRP A 1 92 ? -9.125 -22.688 -1.73 1 73.44 92 TRP A O 1
ATOM 720 N N . VAL A 1 93 ? -8.273 -21.047 -0.528 1 72.88 93 VAL A N 1
ATOM 721 C CA . VAL A 1 93 ? -7.051 -21.797 -0.26 1 72.88 93 VAL A CA 1
ATOM 722 C C . VAL A 1 93 ? -7.379 -23.047 0.571 1 72.88 93 VAL A C 1
ATOM 724 O O . VAL A 1 93 ? -6.836 -24.125 0.326 1 72.88 93 VAL A O 1
ATOM 727 N N . ARG A 1 94 ? -8.188 -22.828 1.426 1 80.62 94 ARG A N 1
ATOM 728 C CA . ARG A 1 94 ? -8.602 -23.938 2.283 1 80.62 94 ARG A CA 1
ATOM 729 C C . ARG A 1 94 ? -9.25 -25.062 1.466 1 80.62 94 ARG A C 1
ATOM 731 O O . ARG A 1 94 ? -8.867 -26.219 1.584 1 80.62 94 ARG A O 1
ATOM 738 N N . ASP A 1 95 ? -10.094 -24.75 0.658 1 76.5 95 ASP A N 1
ATOM 739 C CA . ASP A 1 95 ? -10.938 -25.734 -0.031 1 76.5 95 ASP A CA 1
ATOM 740 C C . ASP A 1 95 ? -10.234 -26.281 -1.271 1 76.5 95 ASP A C 1
ATOM 742 O O . ASP A 1 95 ? -10.367 -27.453 -1.593 1 76.5 95 ASP A O 1
ATOM 746 N N . HIS A 1 96 ? -9.461 -25.484 -1.942 1 74.38 96 HIS A N 1
ATOM 747 C CA . HIS A 1 96 ? -9 -25.875 -3.266 1 74.38 96 HIS A CA 1
ATOM 748 C C . HIS A 1 96 ? -7.504 -26.188 -3.258 1 74.38 96 HIS A C 1
ATOM 750 O O . HIS A 1 96 ? -7.004 -26.891 -4.133 1 74.38 96 HIS A O 1
ATOM 756 N N . ILE A 1 97 ? -6.902 -25.609 -2.303 1 72.62 97 ILE A N 1
ATOM 757 C CA . ILE A 1 97 ? -5.461 -25.828 -2.307 1 72.62 97 ILE A CA 1
ATOM 758 C C . ILE A 1 97 ? -5.094 -26.844 -1.229 1 72.62 97 ILE A C 1
ATOM 760 O O . ILE A 1 97 ? -4.445 -27.859 -1.515 1 72.62 97 ILE A O 1
ATOM 764 N N . LEU A 1 98 ? -5.539 -26.5 -0.059 1 78.56 98 LEU A N 1
ATOM 765 C CA . LEU A 1 98 ? -5.121 -27.344 1.063 1 78.56 98 LEU A CA 1
ATOM 766 C C . LEU A 1 98 ? -6.086 -28.5 1.27 1 78.56 98 LEU A C 1
ATOM 768 O O . LEU A 1 98 ? -5.738 -29.5 1.897 1 78.56 98 LEU A O 1
ATOM 772 N N . HIS A 1 99 ? -7.207 -28.359 0.617 1 83.94 99 HIS A N 1
ATOM 773 C CA . HIS A 1 99 ? -8.242 -29.359 0.869 1 83.94 99 HIS A CA 1
ATOM 774 C C . HIS A 1 99 ? -8.328 -29.703 2.354 1 83.94 99 HIS A C 1
ATOM 776 O O . HIS A 1 99 ? -8.328 -30.875 2.729 1 83.94 99 HIS A O 1
ATOM 782 N N . SER A 1 100 ? -8.211 -28.781 3.123 1 80 100 SER A N 1
ATOM 783 C CA . SER A 1 100 ? -8.281 -28.906 4.574 1 80 100 SER A CA 1
ATOM 784 C C . SER A 1 100 ? -9.469 -28.156 5.145 1 80 100 SER A C 1
ATOM 786 O O . SER A 1 100 ? -9.984 -27.219 4.512 1 80 100 SER A O 1
ATOM 788 N N . GLN A 1 101 ? -9.891 -28.703 6.211 1 80.69 101 GLN A N 1
ATOM 789 C CA . GLN A 1 101 ? -11.016 -28.031 6.848 1 80.69 101 GLN A CA 1
ATOM 790 C C . GLN A 1 101 ? -10.523 -26.984 7.859 1 80.69 101 GLN A C 1
ATOM 792 O O . GLN A 1 101 ? -11.328 -26.234 8.422 1 80.69 101 GLN A O 1
ATOM 797 N N . SER A 1 102 ? -9.266 -26.906 7.938 1 84.5 102 SER A N 1
ATOM 798 C CA . SER A 1 102 ? -8.75 -26 8.961 1 84.5 102 SER A CA 1
ATOM 799 C C . SER A 1 102 ? -8.508 -24.609 8.406 1 84.5 102 SER A C 1
ATOM 801 O O . SER A 1 102 ? -7.699 -24.422 7.492 1 84.5 102 SER A O 1
ATOM 803 N N . PHE A 1 103 ? -9.227 -23.656 9.031 1 81.88 103 PHE A N 1
ATOM 804 C CA . PHE A 1 103 ? -9.055 -22.25 8.672 1 81.88 103 PHE A CA 1
ATOM 805 C C . PHE A 1 103 ? -7.648 -21.766 9 1 81.88 103 PHE A C 1
ATOM 807 O O . PHE A 1 103 ? -7.043 -21.031 8.227 1 81.88 103 PHE A O 1
ATOM 814 N N . LEU A 1 104 ? -7.164 -22.203 10.039 1 80.62 104 LEU A N 1
ATOM 815 C CA . LEU A 1 104 ? -5.844 -21.781 10.492 1 80.62 104 LEU A CA 1
ATOM 816 C C . LEU A 1 104 ? -4.762 -22.266 9.539 1 80.62 104 LEU A C 1
ATOM 818 O O . LEU A 1 104 ? -3.805 -21.547 9.25 1 80.62 104 LEU A O 1
ATOM 822 N N . ASP A 1 105 ? -4.957 -23.406 9.008 1 79.62 105 ASP A N 1
ATOM 823 C CA . ASP A 1 105 ? -4.004 -23.938 8.039 1 79.62 105 ASP A CA 1
ATOM 824 C C . ASP A 1 105 ? -4.035 -23.141 6.742 1 79.62 105 ASP A C 1
ATOM 826 O O . ASP A 1 105 ? -2.986 -22.828 6.176 1 79.62 105 ASP A O 1
ATOM 830 N N . ALA A 1 106 ? -5.234 -22.828 6.434 1 77.88 106 ALA A N 1
ATOM 831 C CA . ALA A 1 106 ? -5.387 -22.062 5.203 1 77.88 106 ALA A CA 1
ATOM 832 C C . ALA A 1 106 ? -4.785 -20.656 5.355 1 77.88 106 ALA A C 1
ATOM 834 O O . ALA A 1 106 ? -4.113 -20.172 4.445 1 77.88 106 ALA A O 1
ATOM 835 N N . PHE A 1 107 ? -5.055 -20.188 6.566 1 77.12 107 PHE A N 1
ATOM 836 C CA . PHE A 1 107 ? -4.504 -18.859 6.848 1 77.12 107 PHE A CA 1
ATOM 837 C C . PHE A 1 107 ? -2.98 -18.906 6.852 1 77.12 107 PHE A C 1
ATOM 839 O O . PHE A 1 107 ? -2.33 -18.031 6.281 1 77.12 107 PHE A O 1
ATOM 846 N N . GLY A 1 108 ? -2.457 -19.906 7.477 1 72.75 108 GLY A N 1
ATOM 847 C CA . GLY A 1 108 ? -1.015 -20.094 7.477 1 72.75 108 GLY A CA 1
ATOM 848 C C . GLY A 1 108 ? -0.433 -20.234 6.082 1 72.75 108 GLY A C 1
ATOM 849 O O . GLY A 1 108 ? 0.636 -19.688 5.793 1 72.75 108 GLY A O 1
ATOM 850 N N . ALA A 1 109 ? -1.106 -20.891 5.25 1 70.19 109 ALA A N 1
ATOM 851 C CA . ALA A 1 109 ? -0.663 -21.078 3.873 1 70.19 109 ALA A CA 1
ATOM 852 C C . ALA A 1 109 ? -0.623 -19.766 3.115 1 70.19 109 ALA A C 1
ATOM 854 O O . ALA A 1 109 ? 0.293 -19.516 2.326 1 70.19 109 ALA A O 1
ATOM 855 N N . ILE A 1 110 ? -1.616 -18.984 3.354 1 65.56 110 ILE A N 1
ATOM 856 C CA . ILE A 1 110 ? -1.674 -17.703 2.676 1 65.56 110 ILE A CA 1
ATOM 857 C C . ILE A 1 110 ? -0.522 -16.812 3.148 1 65.56 110 ILE A C 1
ATOM 859 O O . ILE A 1 110 ? 0.086 -16.094 2.352 1 65.56 110 ILE A O 1
ATOM 863 N N . LEU A 1 111 ? -0.338 -16.922 4.43 1 64.06 111 LEU A N 1
ATOM 864 C CA . LEU A 1 111 ? 0.764 -16.125 4.969 1 64.06 111 LEU A CA 1
ATOM 865 C C . LEU A 1 111 ? 2.102 -16.609 4.422 1 64.06 111 LEU A C 1
ATOM 867 O O . LEU A 1 111 ? 3.02 -15.82 4.215 1 64.06 111 LEU A O 1
ATOM 871 N N . GLY A 1 112 ? 2.225 -17.953 4.328 1 56 112 GLY A N 1
ATOM 872 C CA . GLY A 1 112 ? 3.443 -18.562 3.822 1 56 112 GLY A CA 1
ATOM 873 C C . GLY A 1 112 ? 3.633 -18.375 2.33 1 56 112 GLY A C 1
ATOM 874 O O . GLY A 1 112 ? 4.75 -18.125 1.867 1 56 112 GLY A O 1
ATOM 875 N N . VAL A 1 113 ? 2.574 -18.797 1.613 1 49.44 113 VAL A N 1
ATOM 876 C CA . VAL A 1 113 ? 2.689 -18.812 0.159 1 49.44 113 VAL A CA 1
ATOM 877 C C . VAL A 1 113 ? 2.99 -17.406 -0.351 1 49.44 113 VAL A C 1
ATOM 879 O O . VAL A 1 113 ? 3.797 -17.234 -1.268 1 49.44 113 VAL A O 1
ATOM 882 N N . TYR A 1 114 ? 2.127 -16.547 0.044 1 45.06 114 TYR A N 1
ATOM 883 C CA . TYR A 1 114 ? 2.434 -15.258 -0.56 1 45.06 114 TYR A CA 1
ATOM 884 C C . TYR A 1 114 ? 3.504 -14.523 0.237 1 45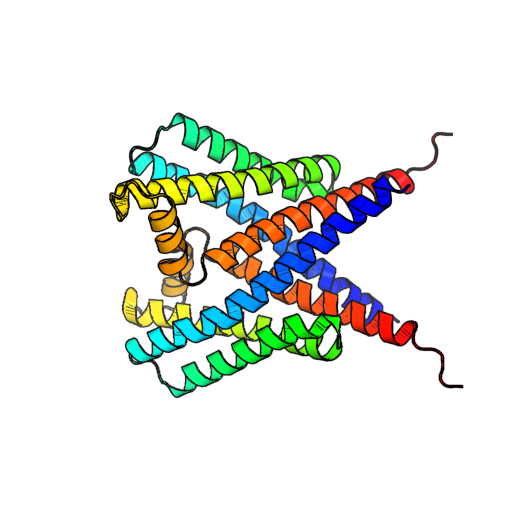.06 114 TYR A C 1
ATOM 886 O O . TYR A 1 114 ? 3.191 -13.656 1.057 1 45.06 114 TYR A O 1
ATOM 894 N N . ASN A 1 115 ? 4.559 -15.109 0.448 1 45.47 115 ASN A N 1
ATOM 895 C CA . ASN A 1 115 ? 5.668 -14.43 1.106 1 45.47 115 ASN A CA 1
ATOM 896 C C . ASN A 1 115 ? 5.355 -12.953 1.36 1 45.47 115 ASN A C 1
ATOM 898 O O . ASN A 1 115 ? 5.281 -12.164 0.421 1 45.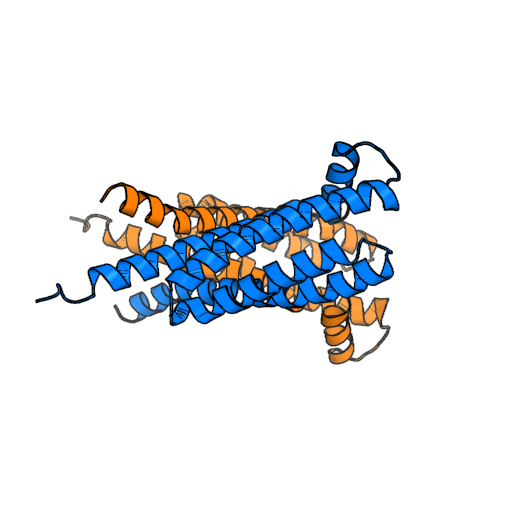47 115 ASN A O 1
ATOM 902 N N . ASN A 1 116 ? 4.938 -12.633 2.527 1 58.22 116 ASN A N 1
ATOM 903 C CA . ASN A 1 116 ? 4.734 -11.258 2.953 1 58.22 116 ASN A CA 1
ATOM 904 C C . ASN A 1 116 ? 3.305 -10.797 2.693 1 58.22 116 ASN A C 1
ATOM 906 O O . ASN A 1 116 ? 3.041 -9.594 2.596 1 58.22 116 ASN A O 1
ATOM 910 N N . GLY A 1 117 ? 2.441 -11.93 2.338 1 64.81 117 GLY A N 1
ATOM 911 C CA . GLY A 1 117 ? 1.052 -11.602 2.061 1 64.81 117 GLY A CA 1
ATOM 912 C C . GLY A 1 117 ? 0.386 -10.828 3.184 1 64.81 117 GLY A C 1
ATOM 913 O O . GLY A 1 117 ? -0.399 -9.906 2.932 1 64.81 117 GLY A O 1
ATOM 914 N N . LEU A 1 118 ? 0.851 -11.211 4.328 1 72.88 118 LEU A N 1
ATOM 915 C CA . LEU A 1 118 ? 0.275 -10.555 5.5 1 72.88 118 LEU A CA 1
ATOM 916 C C . LEU A 1 118 ? 0.544 -9.055 5.469 1 72.88 118 LEU A C 1
ATOM 918 O O . LEU A 1 118 ? -0.353 -8.258 5.738 1 72.88 118 LEU A O 1
ATOM 922 N N . PHE A 1 119 ? 1.719 -8.727 5.129 1 78.38 119 PHE A N 1
ATOM 923 C CA . PHE A 1 119 ? 2.096 -7.324 5.191 1 78.38 119 PHE A CA 1
ATOM 924 C C . PHE A 1 119 ? 1.5 -6.551 4.02 1 78.38 119 PHE A C 1
ATOM 926 O O . PHE A 1 119 ? 1.177 -5.367 4.148 1 78.38 119 PHE A O 1
ATOM 933 N N . HIS A 1 120 ? 1.27 -7.273 2.947 1 81.75 120 HIS A N 1
ATOM 934 C CA . HIS A 1 120 ? 0.552 -6.641 1.845 1 81.75 120 HIS A CA 1
ATOM 935 C C . HIS A 1 120 ? -0.898 -6.359 2.223 1 81.75 120 HIS A C 1
ATOM 937 O O . HIS A 1 120 ? -1.419 -5.277 1.934 1 81.75 120 HIS A O 1
ATOM 943 N N . ILE A 1 121 ? -1.458 -7.293 2.852 1 84.12 121 ILE A N 1
ATOM 944 C CA . ILE A 1 121 ? -2.832 -7.117 3.307 1 84.12 121 ILE A CA 1
ATOM 945 C C . ILE A 1 121 ? -2.902 -5.969 4.309 1 84.12 121 ILE A C 1
ATOM 947 O O . ILE A 1 121 ? -3.791 -5.117 4.223 1 84.12 121 ILE A O 1
ATOM 951 N N . ALA A 1 122 ? -1.985 -6.02 5.199 1 88.44 122 ALA A N 1
ATOM 952 C CA . ALA A 1 122 ? -1.941 -4.949 6.195 1 88.44 122 ALA A CA 1
ATOM 953 C C . ALA A 1 122 ? -1.764 -3.59 5.527 1 88.44 122 ALA A C 1
ATOM 955 O O . ALA A 1 122 ? -2.357 -2.598 5.957 1 88.44 122 ALA A O 1
ATOM 956 N N . LEU A 1 123 ? -0.95 -3.539 4.559 1 92.06 123 LEU A N 1
ATOM 957 C CA . LEU A 1 123 ? -0.732 -2.297 3.828 1 92.06 123 LEU A CA 1
ATOM 958 C C . LEU A 1 123 ? -2.025 -1.812 3.18 1 92.06 123 LEU A C 1
ATOM 960 O O . LEU A 1 123 ? -2.328 -0.618 3.205 1 92.06 123 LEU A O 1
ATOM 964 N N . LEU A 1 124 ? -2.742 -2.729 2.615 1 92.25 124 LEU A N 1
ATOM 965 C CA . LEU A 1 124 ? -4.016 -2.379 1.994 1 92.25 124 LEU A CA 1
ATOM 966 C C . LEU A 1 124 ? -4.996 -1.842 3.031 1 92.25 124 LEU A C 1
ATOM 968 O O . LEU A 1 124 ? -5.66 -0.827 2.797 1 92.25 124 LEU A O 1
ATOM 972 N N . PHE A 1 125 ? -5.047 -2.502 4.156 1 93.69 125 PHE A N 1
ATOM 973 C CA . PHE A 1 125 ? -5.898 -2.002 5.23 1 93.69 125 PHE A CA 1
ATOM 974 C C . PHE A 1 125 ? -5.445 -0.617 5.676 1 93.69 125 PHE A C 1
ATOM 976 O O . PHE A 1 125 ? -6.27 0.274 5.887 1 93.69 125 PHE A O 1
ATOM 983 N N . GLY A 1 126 ? -4.152 -0.489 5.793 1 95.5 126 GLY A N 1
ATOM 984 C CA . GLY A 1 126 ? -3.621 0.816 6.156 1 95.5 126 GLY A CA 1
ATOM 985 C C . GLY A 1 126 ? -3.986 1.904 5.164 1 95.5 126 GLY A C 1
ATOM 986 O O . GLY A 1 126 ? -4.348 3.016 5.559 1 95.5 126 GLY A O 1
ATOM 987 N N . ALA A 1 127 ? -3.859 1.583 3.9 1 96.12 127 ALA A N 1
ATOM 988 C CA . ALA A 1 127 ? -4.227 2.529 2.85 1 96.12 127 ALA A CA 1
ATOM 989 C C . ALA A 1 127 ? -5.699 2.906 2.939 1 96.12 127 ALA A C 1
ATOM 991 O O . ALA A 1 127 ? -6.055 4.082 2.818 1 96.12 127 ALA A O 1
ATOM 992 N N . GLY A 1 128 ? -6.555 1.906 3.158 1 96.38 128 GLY A N 1
ATOM 993 C CA . GLY A 1 128 ? -7.977 2.176 3.311 1 96.38 128 GLY A CA 1
ATOM 994 C C . GLY A 1 128 ? -8.289 3.07 4.496 1 96.38 128 GLY A C 1
ATOM 995 O O . GLY A 1 128 ? -9.07 4.016 4.379 1 96.38 128 GLY A O 1
ATOM 996 N N . ILE A 1 129 ? -7.707 2.797 5.617 1 95.56 129 ILE A N 1
ATOM 997 C CA . ILE A 1 129 ? -7.914 3.57 6.84 1 95.56 129 ILE A CA 1
ATOM 998 C C . ILE A 1 129 ? -7.383 4.988 6.645 1 95.56 129 ILE A C 1
ATOM 1000 O O . ILE A 1 129 ? -8.016 5.957 7.07 1 95.56 129 ILE A O 1
ATOM 1004 N N . TYR A 1 130 ? -6.246 5.074 6.008 1 95.56 130 TYR A N 1
ATOM 1005 C CA . TYR A 1 130 ? -5.672 6.383 5.719 1 95.56 130 TYR A CA 1
ATOM 1006 C C . TYR A 1 130 ? -6.613 7.215 4.859 1 95.56 130 TYR A C 1
ATOM 1008 O O . TYR A 1 130 ? -6.859 8.391 5.152 1 95.56 130 TYR A O 1
ATOM 1016 N N . CYS A 1 131 ? -7.098 6.629 3.807 1 96.19 131 CYS A N 1
ATOM 1017 C CA . CYS A 1 131 ? -7.992 7.352 2.908 1 96.19 131 CYS A CA 1
ATOM 1018 C C . CYS A 1 131 ? -9.273 7.754 3.623 1 96.19 131 CYS A C 1
ATOM 1020 O O . CYS A 1 131 ? -9.789 8.852 3.41 1 96.19 131 CYS A O 1
ATOM 1022 N N . LEU A 1 132 ? -9.797 6.848 4.449 1 95.56 132 LEU A N 1
ATOM 1023 C CA . LEU A 1 132 ? -10.969 7.16 5.254 1 95.56 132 LEU A CA 1
ATOM 1024 C C . LEU A 1 132 ? -10.703 8.367 6.152 1 95.56 132 LEU A C 1
ATOM 1026 O O . LEU A 1 132 ? -11.492 9.312 6.172 1 95.56 132 LEU A O 1
ATOM 1030 N N . GLY A 1 133 ? -9.656 8.352 6.891 1 93.5 133 GLY A N 1
ATOM 1031 C CA . GLY A 1 133 ? -9.305 9.453 7.77 1 93.5 133 GLY A CA 1
ATOM 1032 C C . GLY A 1 133 ? -9.047 10.75 7.027 1 93.5 133 GLY A C 1
ATOM 1033 O O . GLY A 1 133 ? -9.438 11.82 7.496 1 93.5 133 GLY A O 1
ATOM 1034 N N . ASN A 1 134 ? -8.375 10.586 5.895 1 92.81 134 ASN A N 1
ATOM 1035 C CA . ASN A 1 134 ? -8.094 11.758 5.074 1 92.81 134 ASN A CA 1
ATOM 1036 C C . ASN A 1 134 ? -9.383 12.414 4.582 1 92.81 134 ASN A C 1
ATOM 1038 O O . ASN A 1 134 ? -9.5 13.641 4.57 1 92.81 134 ASN A O 1
ATOM 1042 N N . SER A 1 135 ? -10.289 11.656 4.18 1 93.94 135 SER A N 1
ATOM 1043 C CA . SER A 1 135 ? -11.57 12.172 3.725 1 93.94 135 SER A CA 1
ATOM 1044 C C . SER A 1 135 ? -12.352 12.805 4.875 1 93.94 135 SER A C 1
ATOM 1046 O O . SER A 1 135 ? -13.031 13.82 4.688 1 93.94 135 SER A O 1
ATOM 1048 N N . TYR A 1 136 ? -12.305 12.18 5.945 1 92 136 TYR A N 1
ATOM 1049 C CA . TYR A 1 136 ? -12.969 12.758 7.113 1 92 136 TYR A CA 1
ATOM 1050 C C . TYR A 1 136 ? -12.375 14.117 7.461 1 92 136 TYR A C 1
ATOM 1052 O O . TYR A 1 136 ? -13.102 15.062 7.766 1 92 136 TYR A O 1
ATOM 1060 N N . LYS A 1 137 ? -11.109 14.211 7.477 1 89.62 137 LYS A N 1
ATOM 1061 C CA . LYS A 1 137 ? -10.422 15.477 7.723 1 89.62 137 LYS A CA 1
ATOM 1062 C C . LYS A 1 137 ? -10.859 16.547 6.719 1 89.62 137 LYS A C 1
ATOM 1064 O O . LYS A 1 137 ? -11.102 17.688 7.094 1 89.62 137 LYS A O 1
ATOM 1069 N N . ALA A 1 138 ? -10.922 16.156 5.492 1 89.56 138 ALA A N 1
ATOM 1070 C CA . ALA A 1 138 ? -11.359 17.078 4.453 1 89.56 138 ALA A CA 1
ATOM 1071 C C . ALA A 1 138 ? -12.797 17.516 4.688 1 89.56 138 ALA A C 1
ATOM 1073 O O . ALA A 1 138 ? -13.141 18.688 4.488 1 89.56 138 ALA A O 1
ATOM 1074 N N . TYR A 1 139 ? -13.602 16.594 5.055 1 88.81 139 TYR A N 1
ATOM 1075 C CA . TYR A 1 139 ? -15 16.906 5.344 1 88.81 139 TYR A CA 1
ATOM 1076 C C . TYR A 1 139 ? -15.109 17.922 6.465 1 88.81 139 TYR A C 1
ATOM 1078 O O . TYR A 1 139 ? -15.883 18.891 6.363 1 88.81 139 TYR A O 1
ATOM 1086 N N . ILE A 1 140 ? -14.367 17.75 7.477 1 85.44 140 ILE A N 1
ATOM 1087 C CA . ILE A 1 140 ? -14.391 18.672 8.609 1 85.44 140 ILE A CA 1
ATOM 1088 C C . ILE A 1 140 ? -13.859 20.047 8.172 1 85.44 140 ILE A C 1
ATOM 1090 O O . ILE A 1 140 ? -14.414 21.078 8.562 1 85.44 140 ILE A O 1
ATOM 1094 N N . LYS A 1 141 ? -12.82 20.031 7.422 1 83.69 141 LYS A N 1
ATOM 1095 C CA . LYS A 1 141 ? -12.266 21.297 6.93 1 83.69 141 LYS A CA 1
ATOM 1096 C C . LYS A 1 141 ? -13.297 22.062 6.113 1 83.69 141 LYS A C 1
ATOM 1098 O O . LYS A 1 141 ? -13.406 23.281 6.242 1 83.69 141 LYS A O 1
ATOM 1103 N N . GLU A 1 142 ? -14.008 21.375 5.328 1 82.88 142 GLU A N 1
ATOM 1104 C CA . GLU A 1 142 ? -15.039 22.016 4.516 1 82.88 142 GLU A CA 1
ATOM 1105 C C . GLU A 1 142 ? -16.156 22.562 5.383 1 82.88 142 GLU A C 1
ATOM 1107 O O . GLU A 1 142 ? -16.719 23.625 5.082 1 82.88 142 GLU A O 1
ATOM 1112 N N . ARG A 1 143 ? -16.453 21.938 6.422 1 81.06 143 ARG A N 1
ATOM 1113 C CA . ARG A 1 143 ? -17.547 22.359 7.285 1 81.06 143 ARG A CA 1
ATOM 1114 C C . ARG A 1 143 ? -17.156 23.562 8.141 1 81.06 143 ARG A C 1
ATOM 1116 O O . ARG A 1 143 ? -17.984 24.422 8.422 1 81.06 143 ARG A O 1
ATOM 1123 N N . ILE A 1 144 ? -15.891 23.469 8.578 1 77.25 144 ILE A N 1
ATOM 1124 C CA . ILE A 1 144 ? -15.438 24.578 9.422 1 77.25 144 ILE A CA 1
ATOM 1125 C C . ILE A 1 144 ? -15.219 25.828 8.578 1 77.25 144 ILE A C 1
ATOM 1127 O O . ILE A 1 144 ? -15.43 26.938 9.047 1 77.25 144 ILE A O 1
ATOM 1131 N N . THR A 1 145 ? -14.75 25.672 7.348 1 70.44 145 THR A N 1
ATOM 1132 C CA . THR A 1 145 ? -14.461 26.828 6.512 1 70.44 145 THR A CA 1
ATOM 1133 C C . THR A 1 145 ? -15.734 27.328 5.832 1 70.44 145 THR A C 1
ATOM 1135 O O . THR A 1 145 ? -15.734 28.391 5.211 1 70.44 145 THR A O 1
ATOM 1138 N N . LYS A 1 146 ? -16.812 26.594 5.801 1 64.69 146 LYS A N 1
ATOM 1139 C CA . LYS A 1 146 ? -18.062 27.125 5.277 1 64.69 146 LYS A CA 1
ATOM 1140 C C . LYS A 1 146 ? -18.578 28.281 6.137 1 64.69 146 LYS A C 1
ATOM 1142 O O . LYS A 1 146 ? -18.562 28.188 7.367 1 64.69 146 LYS A O 1
ATOM 1147 N N . PRO A 1 147 ? -18.672 29.391 5.43 1 61.16 147 PRO A N 1
ATOM 1148 C CA . PRO A 1 147 ? -19.188 30.547 6.168 1 61.16 147 PRO A CA 1
ATOM 1149 C C . PRO A 1 147 ? -20.453 30.219 6.973 1 61.16 147 PRO A C 1
ATOM 1151 O O . PRO A 1 147 ? -21.219 29.344 6.586 1 61.16 147 PRO A O 1
ATOM 1154 N N . TRP A 1 148 ? -20.469 30.625 8.32 1 52.09 148 TRP A N 1
ATOM 1155 C CA . TRP A 1 148 ? -21.656 30.547 9.172 1 52.09 148 TRP A CA 1
ATOM 1156 C C . TRP A 1 148 ? -22.891 31 8.422 1 52.09 148 TRP A C 1
ATOM 1158 O O . TRP A 1 148 ? -22.859 32.031 7.73 1 52.09 148 TRP A O 1
ATOM 1168 N N . PRO A 1 149 ? -23.844 30.062 8.195 1 50.19 149 PRO A N 1
ATOM 1169 C CA . PRO A 1 149 ? -25.047 30.625 7.586 1 50.19 149 PRO A CA 1
ATOM 1170 C C . PRO A 1 149 ? -25.453 31.953 8.211 1 50.19 149 PRO A C 1
ATOM 1172 O O . PRO A 1 149 ? -25.453 32.094 9.43 1 50.19 149 PRO A O 1
ATOM 1175 N N . HIS A 1 150 ? -25.297 33.031 7.52 1 39.06 150 HIS A N 1
ATOM 1176 C CA . HIS A 1 150 ? -26 34.219 7.98 1 39.06 150 HIS A CA 1
ATOM 1177 C C . HIS A 1 150 ? -27.5 33.969 8.094 1 39.06 150 HIS A C 1
ATOM 1179 O O . HIS A 1 150 ? -28.078 33.25 7.273 1 39.06 150 HIS A O 1
ATOM 1185 N N . MET B 1 1 ? -16.281 18.547 19.828 1 53.31 1 MET B N 1
ATOM 1186 C CA . MET B 1 1 ? -14.867 18.828 19.594 1 53.31 1 MET B CA 1
ATOM 1187 C C . MET B 1 1 ? -14.016 17.578 19.766 1 53.31 1 MET B C 1
ATOM 1189 O O . MET B 1 1 ? -13.156 17.297 18.922 1 53.31 1 MET B O 1
ATOM 1193 N N . GLU B 1 2 ? -14.359 16.672 20.766 1 54.28 2 GLU B N 1
ATOM 1194 C CA . GLU B 1 2 ? -13.57 15.492 21.078 1 54.28 2 GLU B CA 1
ATOM 1195 C C . GLU B 1 2 ? -13.695 14.438 19.984 1 54.28 2 GLU B C 1
ATOM 1197 O O . GLU B 1 2 ? -12.711 13.812 19.594 1 54.28 2 GLU B O 1
ATOM 1202 N N . THR B 1 3 ? -14.945 14.258 19.594 1 54.91 3 THR B N 1
ATOM 1203 C CA . THR B 1 3 ? -15.148 13.305 18.516 1 54.91 3 THR B CA 1
ATOM 1204 C C . THR B 1 3 ? -14.391 13.742 17.25 1 54.91 3 THR B C 1
ATOM 1206 O O . THR B 1 3 ? -13.82 12.906 16.547 1 54.91 3 THR B O 1
ATOM 1209 N N . PHE B 1 4 ? -14.352 15.031 17.109 1 57.47 4 PHE B N 1
ATOM 1210 C CA . PHE B 1 4 ? -13.633 15.656 16 1 57.47 4 PHE B CA 1
ATOM 1211 C C . PHE B 1 4 ? -12.148 15.312 16.062 1 57.47 4 PHE B C 1
ATOM 1213 O O . PHE B 1 4 ? -11.547 14.961 15.039 1 57.47 4 PHE B O 1
ATOM 1220 N N . LEU B 1 5 ? -11.641 15.445 17.172 1 57.16 5 LEU B N 1
ATOM 1221 C CA . LEU B 1 5 ? -10.219 15.188 17.391 1 57.16 5 LEU B CA 1
ATOM 1222 C C . LEU B 1 5 ? -9.891 13.711 17.188 1 57.16 5 LEU B C 1
ATOM 1224 O O . LEU B 1 5 ? -8.797 13.367 16.75 1 57.16 5 LEU B O 1
ATOM 1228 N N . LYS B 1 6 ? -10.891 12.953 17.594 1 59.59 6 LYS B N 1
ATOM 1229 C CA . LYS B 1 6 ? -10.695 11.516 17.484 1 59.59 6 LYS B CA 1
ATOM 1230 C C . LYS B 1 6 ? -10.578 11.086 16.031 1 59.59 6 LYS B C 1
ATOM 1232 O O . LYS B 1 6 ? -9.742 10.25 15.68 1 59.59 6 LYS B O 1
ATOM 1237 N N . TYR B 1 7 ? -11.336 11.648 15.195 1 62.34 7 TYR B N 1
ATOM 1238 C CA . TYR B 1 7 ? -11.359 11.234 13.797 1 62.34 7 TYR B CA 1
ATOM 1239 C C . TYR B 1 7 ? -10.156 11.797 13.047 1 62.34 7 TYR B C 1
ATOM 1241 O O . TYR B 1 7 ? -9.719 11.219 12.047 1 62.34 7 TYR B O 1
ATOM 1249 N N . LEU B 1 8 ? -9.602 12.844 13.617 1 68 8 LEU B N 1
ATOM 1250 C CA . LEU B 1 8 ? -8.359 13.359 13.062 1 68 8 LEU B CA 1
ATOM 1251 C C . LEU B 1 8 ? -7.215 12.375 13.281 1 68 8 LEU B C 1
ATOM 1253 O O . LEU B 1 8 ? -6.246 12.359 12.523 1 68 8 LEU B O 1
ATOM 1257 N N . LYS B 1 9 ? -7.629 11.422 14.141 1 87 9 LYS B N 1
ATOM 1258 C CA . LYS B 1 9 ? -6.598 10.445 14.484 1 87 9 LYS B CA 1
ATOM 1259 C C . LYS B 1 9 ? -6.629 9.258 13.531 1 87 9 LYS B C 1
ATOM 1261 O O . LYS B 1 9 ? -5.656 8.508 13.438 1 87 9 LYS B O 1
ATOM 1266 N N . VAL B 1 10 ? -7.754 9.164 12.797 1 86.38 10 VAL B N 1
ATOM 1267 C CA . VAL B 1 10 ? -7.926 8 11.938 1 86.38 10 VAL B CA 1
ATOM 1268 C C . VAL B 1 10 ? -6.902 8.039 10.805 1 86.38 10 VAL B C 1
ATOM 1270 O O . VAL B 1 10 ? -6.309 7.012 10.461 1 86.38 10 VAL B O 1
ATOM 1273 N N . GLU B 1 11 ? -6.668 9.156 10.258 1 91.44 11 GLU B N 1
ATOM 1274 C CA . GLU B 1 11 ? -5.66 9.305 9.211 1 91.44 11 GLU B CA 1
ATOM 1275 C C . GLU B 1 11 ? -4.277 8.914 9.719 1 91.44 11 GLU B C 1
ATOM 1277 O O . GLU B 1 11 ? -3.527 8.219 9.031 1 91.44 11 GLU B O 1
ATOM 1282 N N . ALA B 1 12 ? -4.039 9.375 10.93 1 91 12 ALA B N 1
ATOM 1283 C CA . ALA B 1 12 ? -2.744 9.062 11.531 1 91 12 ALA B CA 1
ATOM 1284 C C . ALA B 1 12 ? -2.598 7.566 11.781 1 91 12 ALA B C 1
ATOM 1286 O O . ALA B 1 12 ? -1.517 7.004 11.602 1 91 12 ALA B O 1
ATOM 1287 N N . ILE B 1 13 ? -3.652 6.945 12.203 1 93.38 13 ILE B N 1
ATOM 1288 C CA . ILE B 1 13 ? -3.648 5.504 12.422 1 93.38 13 ILE B CA 1
ATOM 1289 C C . ILE B 1 13 ? -3.359 4.777 11.109 1 93.38 13 ILE B C 1
ATOM 1291 O O . ILE B 1 13 ? -2.512 3.885 11.062 1 93.38 13 ILE B O 1
ATOM 1295 N N . GLY B 1 14 ? -4.004 5.191 10.062 1 94.56 14 GLY B N 1
ATOM 1296 C CA . GLY B 1 14 ? -3.719 4.621 8.75 1 94.56 14 GLY B CA 1
ATOM 1297 C C . GLY B 1 14 ? -2.275 4.805 8.32 1 94.56 14 GLY B C 1
ATOM 1298 O O . GLY B 1 14 ? -1.661 3.885 7.781 1 94.56 14 GLY B O 1
ATOM 1299 N N . GLY B 1 15 ? -1.769 5.984 8.625 1 94.44 15 GLY B N 1
ATOM 1300 C CA . GLY B 1 15 ? -0.376 6.262 8.312 1 94.44 15 GLY B CA 1
ATOM 1301 C C . GLY B 1 15 ? 0.594 5.363 9.062 1 94.44 15 GLY B C 1
ATOM 1302 O O . GLY B 1 15 ? 1.596 4.922 8.492 1 94.44 15 GLY B O 1
ATOM 1303 N N . HIS B 1 16 ? 0.27 5.102 10.305 1 94.88 16 HIS B N 1
ATOM 1304 C CA . HIS B 1 16 ? 1.118 4.215 11.094 1 94.88 16 HIS B CA 1
ATOM 1305 C C . HIS B 1 16 ? 1.078 2.789 10.555 1 94.88 16 HIS B C 1
ATOM 1307 O O . HIS B 1 16 ? 2.111 2.121 10.484 1 94.88 16 HIS B O 1
ATOM 1313 N N . ILE B 1 17 ? -0.027 2.338 10.211 1 94.56 17 ILE B N 1
ATOM 1314 C CA . ILE B 1 17 ? -0.174 0.992 9.664 1 94.56 17 ILE B CA 1
ATOM 1315 C C . ILE B 1 17 ? 0.595 0.879 8.352 1 94.56 17 ILE B C 1
ATOM 1317 O O . ILE B 1 17 ? 1.281 -0.117 8.109 1 94.56 17 ILE B O 1
ATOM 1321 N N . ILE B 1 18 ? 0.479 1.894 7.547 1 95.81 18 ILE B N 1
ATOM 1322 C CA . ILE B 1 18 ? 1.19 1.919 6.273 1 95.81 18 ILE B CA 1
ATOM 1323 C C . ILE B 1 18 ? 2.695 1.832 6.52 1 95.81 18 ILE B C 1
ATOM 1325 O O . ILE B 1 18 ? 3.391 1.038 5.883 1 95.81 18 ILE B O 1
ATOM 1329 N N . ARG B 1 19 ? 3.143 2.604 7.453 1 96.44 19 ARG B N 1
ATOM 1330 C CA . ARG B 1 19 ? 4.574 2.645 7.734 1 96.44 19 ARG B CA 1
ATOM 1331 C C . ARG B 1 19 ? 5.07 1.295 8.242 1 96.44 19 ARG B C 1
ATOM 1333 O O . ARG B 1 19 ? 6.074 0.771 7.75 1 96.44 19 ARG B O 1
ATOM 1340 N N . ILE B 1 20 ? 4.387 0.718 9.172 1 94.62 20 ILE B N 1
ATOM 1341 C CA . ILE B 1 20 ? 4.789 -0.551 9.766 1 94.62 20 ILE B CA 1
ATOM 1342 C C . ILE B 1 20 ? 4.688 -1.664 8.727 1 94.62 20 ILE B C 1
ATOM 1344 O O . ILE B 1 20 ? 5.562 -2.529 8.648 1 94.62 20 ILE B O 1
ATOM 1348 N N . SER B 1 21 ? 3.676 -1.62 7.992 1 92.94 21 SER B N 1
ATOM 1349 C CA . SER B 1 21 ? 3.5 -2.639 6.961 1 92.94 21 SER B CA 1
ATOM 1350 C C . SER B 1 21 ? 4.609 -2.566 5.918 1 92.94 21 SER B C 1
ATOM 1352 O O . SER B 1 21 ? 5.145 -3.596 5.504 1 92.94 21 SER B O 1
ATOM 1354 N N . LEU B 1 22 ? 4.898 -1.354 5.477 1 93.88 22 LEU B N 1
ATOM 1355 C CA . LEU B 1 22 ? 5.969 -1.185 4.5 1 93.88 22 LEU B CA 1
ATOM 1356 C C . LEU B 1 22 ? 7.301 -1.665 5.066 1 93.88 22 LEU B C 1
ATOM 1358 O O . LEU B 1 22 ? 8.062 -2.352 4.383 1 93.88 22 LEU B O 1
ATOM 1362 N N . ALA B 1 23 ? 7.543 -1.321 6.316 1 94.5 23 ALA B N 1
ATOM 1363 C CA . ALA B 1 23 ? 8.773 -1.753 6.965 1 94.5 23 ALA B CA 1
ATOM 1364 C C . ALA B 1 23 ? 8.875 -3.275 6.992 1 94.5 23 ALA B C 1
ATOM 1366 O O . ALA B 1 23 ? 9.922 -3.838 6.66 1 94.5 23 ALA B O 1
ATOM 1367 N N . CYS B 1 24 ? 7.832 -3.916 7.34 1 89.81 24 CYS B N 1
ATOM 1368 C CA . CYS B 1 24 ? 7.828 -5.371 7.43 1 89.81 24 CYS B CA 1
ATOM 1369 C C . CYS B 1 24 ? 7.945 -6.004 6.047 1 89.81 24 CYS B C 1
ATOM 1371 O O . CYS B 1 24 ? 8.625 -7.02 5.879 1 89.81 24 CYS B O 1
ATOM 1373 N N . LEU B 1 25 ? 7.312 -5.434 5.086 1 87.69 25 LEU B N 1
ATOM 1374 C CA . LEU B 1 25 ? 7.41 -5.938 3.719 1 87.69 25 LEU B CA 1
ATOM 1375 C C . LEU B 1 25 ? 8.852 -5.879 3.223 1 87.69 25 LEU B C 1
ATOM 1377 O O . LEU B 1 25 ? 9.336 -6.824 2.592 1 87.69 25 LEU B O 1
ATOM 1381 N N . LEU B 1 26 ? 9.43 -4.77 3.475 1 88.94 26 LEU B N 1
ATOM 1382 C CA . LEU B 1 26 ? 10.812 -4.617 3.049 1 88.94 26 LEU B CA 1
ATOM 1383 C C . LEU B 1 26 ? 11.719 -5.602 3.783 1 88.94 26 LEU B C 1
ATOM 1385 O O . LEU B 1 26 ? 12.586 -6.23 3.17 1 88.94 26 LEU B O 1
ATOM 1389 N N . LEU B 1 27 ? 11.516 -5.77 5.047 1 87.12 27 LEU B N 1
ATOM 1390 C CA . LEU B 1 27 ? 12.344 -6.668 5.844 1 87.12 27 LEU B CA 1
ATOM 1391 C C . LEU B 1 27 ? 12.18 -8.109 5.383 1 87.12 27 LEU B C 1
ATOM 1393 O O . LEU B 1 27 ? 13.164 -8.812 5.164 1 87.12 27 LEU B O 1
ATOM 1397 N N . PHE B 1 28 ? 11.008 -8.531 5.133 1 78.88 28 PHE B N 1
ATOM 1398 C CA . PHE B 1 28 ? 10.75 -9.922 4.762 1 78.88 28 PHE B CA 1
ATOM 1399 C C . PHE B 1 28 ? 11 -10.133 3.271 1 78.88 28 PHE B C 1
ATOM 1401 O O . PHE B 1 28 ? 11.398 -11.227 2.857 1 78.88 28 PHE B O 1
ATOM 1408 N N . GLY B 1 29 ? 10.656 -9.117 2.518 1 71 29 GLY B N 1
ATOM 1409 C CA . GLY B 1 29 ? 10.961 -9.227 1.101 1 71 29 GLY B CA 1
ATOM 1410 C C . GLY B 1 29 ? 12.438 -9.398 0.819 1 71 29 GLY B C 1
ATOM 1411 O O . GLY B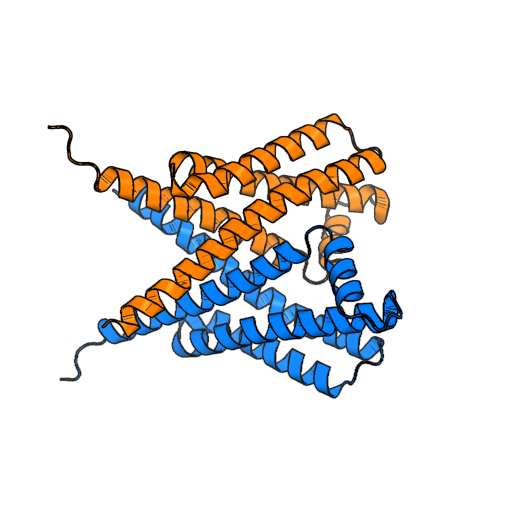 1 29 ? 12.828 -10.195 -0.036 1 71 29 GLY B O 1
ATOM 1412 N N . GLY B 1 30 ? 13.164 -8.641 1.46 1 63.84 30 GLY B N 1
ATOM 1413 C CA . GLY B 1 30 ? 14.609 -8.781 1.311 1 63.84 30 GLY B CA 1
ATOM 1414 C C . GLY B 1 30 ? 15.109 -10.172 1.649 1 63.84 30 GLY B C 1
ATOM 1415 O O . GLY B 1 30 ? 15.906 -10.75 0.903 1 63.84 30 GLY B O 1
ATOM 1416 N N . PHE B 1 31 ? 14.531 -10.742 2.594 1 62 31 PHE B N 1
ATOM 1417 C CA . PHE B 1 31 ? 14.992 -12.055 3.029 1 62 31 PHE B CA 1
ATOM 1418 C C . PHE B 1 31 ? 14.492 -13.148 2.09 1 62 31 PHE B C 1
ATOM 1420 O O . PHE B 1 31 ? 15.227 -14.086 1.773 1 62 31 PHE B O 1
ATOM 1427 N N . THR B 1 32 ? 13.289 -13 1.722 1 60.25 32 THR B N 1
ATOM 1428 C CA . THR B 1 32 ? 12.734 -14.023 0.842 1 60.25 32 THR B CA 1
ATOM 1429 C C . THR B 1 32 ? 13.43 -14.008 -0.515 1 60.25 32 THR B C 1
ATOM 1431 O O . THR B 1 32 ? 13.695 -15.062 -1.098 1 60.25 32 THR B O 1
ATOM 1434 N N . LYS B 1 33 ? 13.656 -12.906 -0.952 1 58.44 33 LYS B N 1
ATOM 1435 C CA . LYS B 1 33 ? 14.336 -12.812 -2.242 1 58.44 33 LYS B CA 1
ATOM 1436 C C . LYS B 1 33 ? 15.758 -13.367 -2.158 1 58.44 33 LYS B C 1
ATOM 1438 O O . LYS B 1 33 ? 16.25 -13.953 -3.119 1 58.44 33 LYS B O 1
ATOM 1443 N N . LEU B 1 34 ? 16.297 -13.078 -1.06 1 55.38 34 LEU B N 1
ATOM 1444 C CA . LEU B 1 34 ? 17.609 -13.688 -0.906 1 55.38 34 LEU B CA 1
ATOM 1445 C C . LEU B 1 34 ? 17.547 -15.195 -1.118 1 55.38 34 LEU B C 1
ATOM 1447 O O . LEU B 1 34 ? 18.422 -15.773 -1.754 1 55.38 34 LEU B O 1
ATOM 1451 N N . LYS B 1 35 ? 16.562 -15.656 -0.683 1 54.06 35 LYS B N 1
ATOM 1452 C CA . LYS B 1 35 ? 16.406 -17.109 -0.825 1 54.06 35 LYS B CA 1
ATOM 1453 C C . LYS B 1 35 ? 16.156 -17.484 -2.279 1 54.06 35 LYS B C 1
ATOM 1455 O O . LYS B 1 35 ? 16.703 -18.484 -2.766 1 54.06 35 LYS B O 1
ATOM 1460 N N . LEU B 1 36 ? 15.312 -16.609 -2.814 1 54.16 36 LEU B N 1
ATOM 1461 C CA . LEU B 1 36 ? 14.961 -16.938 -4.188 1 54.16 36 LEU B CA 1
ATOM 1462 C C . LEU B 1 36 ? 16.141 -16.688 -5.129 1 54.16 36 LEU B C 1
ATOM 1464 O O . LEU B 1 36 ? 16.375 -17.469 -6.055 1 54.16 36 LEU B O 1
ATOM 1468 N N . ILE B 1 37 ? 16.688 -15.523 -4.891 1 52.25 37 ILE B N 1
ATOM 1469 C CA . ILE B 1 37 ? 17.844 -15.195 -5.723 1 52.25 37 ILE B CA 1
ATOM 1470 C C . ILE B 1 37 ? 18.922 -16.25 -5.535 1 52.25 37 ILE B C 1
ATOM 1472 O O . ILE B 1 37 ? 19.562 -16.672 -6.504 1 52.25 37 ILE B O 1
ATOM 1476 N N . GLY B 1 38 ? 19.172 -16.5 -4.297 1 51.22 38 GLY B N 1
ATOM 1477 C CA . GLY B 1 38 ? 20.109 -17.594 -4.102 1 51.22 38 GLY B CA 1
ATOM 1478 C C . GLY B 1 38 ? 19.703 -18.859 -4.82 1 51.22 38 GLY B C 1
ATOM 1479 O O . GLY B 1 38 ? 20.547 -19.578 -5.359 1 51.22 38 GLY B O 1
ATOM 1480 N N . ALA B 1 39 ? 18.438 -19.078 -4.922 1 50.56 39 ALA B N 1
ATOM 1481 C CA . ALA B 1 39 ? 17.953 -20.312 -5.555 1 50.56 39 ALA B CA 1
ATOM 1482 C C . ALA B 1 39 ? 18 -20.203 -7.074 1 50.56 39 ALA B C 1
ATOM 1484 O O . ALA B 1 39 ? 18.188 -21.203 -7.773 1 50.56 39 ALA B O 1
ATOM 1485 N N . LEU B 1 40 ? 17.75 -18.922 -7.473 1 53.03 40 LEU B N 1
ATOM 1486 C CA . LEU B 1 40 ? 17.641 -18.797 -8.922 1 53.03 40 LEU B CA 1
ATOM 1487 C C . LEU B 1 40 ? 18.984 -18.422 -9.547 1 53.03 40 LEU B C 1
ATOM 1489 O O . LEU B 1 40 ? 19.047 -18.062 -10.727 1 53.03 40 LEU B O 1
ATOM 1493 N N . GLU B 1 41 ? 20.016 -18.625 -8.844 1 55.59 41 GLU B N 1
ATOM 1494 C CA . GLU B 1 41 ? 21.359 -18.406 -9.359 1 55.59 41 GLU B CA 1
ATOM 1495 C C . GLU B 1 41 ? 21.609 -16.922 -9.617 1 55.59 41 GLU B C 1
ATOM 1497 O O . GLU B 1 41 ? 22.344 -16.562 -10.539 1 55.59 41 GLU B O 1
ATOM 1502 N N . TYR B 1 42 ? 20.766 -16.078 -9.016 1 55.84 42 TYR B N 1
ATOM 1503 C CA . TYR B 1 42 ? 21.172 -14.68 -9.133 1 55.84 42 TYR B CA 1
ATOM 1504 C C . TYR B 1 42 ? 22.469 -14.414 -8.367 1 55.84 42 TYR B C 1
ATOM 1506 O O . TYR B 1 42 ? 22.828 -15.188 -7.477 1 55.84 42 TYR B O 1
ATOM 1514 N N . ASN B 1 43 ? 23.172 -13.422 -8.992 1 65.56 43 ASN B N 1
ATOM 1515 C CA . ASN B 1 43 ? 24.422 -13.016 -8.359 1 65.56 43 ASN B CA 1
ATOM 1516 C C . ASN B 1 43 ? 24.219 -12.672 -6.887 1 65.56 43 ASN B C 1
ATOM 1518 O O . ASN B 1 43 ? 23.375 -11.836 -6.555 1 65.56 43 ASN B O 1
ATOM 1522 N N . LEU B 1 44 ? 24.781 -13.492 -6.051 1 71.69 44 LEU B N 1
ATOM 1523 C CA . LEU B 1 44 ? 24.719 -13.398 -4.598 1 71.69 44 LEU B CA 1
ATOM 1524 C C . LEU B 1 44 ? 25.047 -11.984 -4.125 1 71.69 44 LEU B C 1
ATOM 1526 O O . LEU B 1 44 ? 24.422 -11.477 -3.193 1 71.69 44 LEU B O 1
ATOM 1530 N N . PHE B 1 45 ? 25.891 -11.312 -4.879 1 75.38 45 PHE B N 1
ATOM 1531 C CA . PHE B 1 45 ? 26.344 -9.984 -4.477 1 75.38 45 PHE B CA 1
ATOM 1532 C C . PHE B 1 45 ? 25.203 -8.984 -4.516 1 75.38 45 PHE B C 1
ATOM 1534 O O . PHE B 1 45 ? 24.922 -8.305 -3.521 1 75.38 45 PHE B O 1
ATOM 1541 N N . TRP B 1 46 ? 24.5 -8.898 -5.555 1 74 46 TRP B N 1
ATOM 1542 C CA . TRP B 1 46 ? 23.422 -7.926 -5.715 1 74 46 TRP B CA 1
ATOM 1543 C C . TRP B 1 46 ? 22.266 -8.25 -4.789 1 74 46 TRP B C 1
ATOM 1545 O O . TRP B 1 46 ? 21.578 -7.348 -4.301 1 74 46 TRP B O 1
ATOM 1555 N N . SER B 1 47 ? 22.109 -9.484 -4.52 1 75.81 47 SER B N 1
ATOM 1556 C CA . SER B 1 47 ? 21.047 -9.898 -3.609 1 75.81 47 SER B CA 1
ATOM 1557 C C . SER B 1 47 ? 21.328 -9.438 -2.182 1 75.81 47 SER B C 1
ATOM 1559 O O . SER B 1 47 ? 20.422 -9.016 -1.468 1 75.81 47 SER B O 1
ATOM 1561 N N . ILE B 1 48 ? 22.594 -9.547 -1.857 1 79.38 48 ILE B N 1
ATOM 1562 C CA . ILE B 1 48 ? 22.984 -9.141 -0.513 1 79.38 48 ILE B CA 1
ATOM 1563 C C . ILE B 1 48 ? 22.828 -7.633 -0.363 1 79.38 48 ILE B C 1
ATOM 1565 O O . ILE B 1 48 ? 22.344 -7.148 0.663 1 79.38 48 ILE B O 1
ATOM 1569 N N . ILE B 1 49 ? 23.219 -6.906 -1.347 1 82.94 49 ILE B N 1
ATOM 1570 C CA . ILE B 1 49 ? 23.141 -5.449 -1.3 1 82.94 49 ILE B CA 1
ATOM 1571 C C . ILE B 1 49 ? 21.672 -5.031 -1.184 1 82.94 49 ILE B C 1
ATOM 1573 O O . ILE B 1 49 ? 21.328 -4.156 -0.384 1 82.94 49 ILE B O 1
ATOM 1577 N N . LEU B 1 50 ? 20.875 -5.652 -1.954 1 83.81 50 LEU B N 1
ATOM 1578 C CA . LEU B 1 50 ? 19.453 -5.312 -1.906 1 83.81 50 LEU B CA 1
ATOM 1579 C C . LEU B 1 50 ? 18.859 -5.656 -0.545 1 83.81 50 LEU B C 1
ATOM 1581 O O . LEU B 1 50 ? 18.078 -4.879 0.008 1 83.81 50 LEU B O 1
ATOM 1585 N N . ALA B 1 51 ? 19.297 -6.758 -0.069 1 84.31 51 ALA B N 1
ATOM 1586 C CA . ALA B 1 51 ? 18.812 -7.156 1.249 1 84.31 51 ALA B CA 1
ATOM 1587 C C . ALA B 1 51 ? 19.25 -6.164 2.32 1 84.31 51 ALA B C 1
ATOM 1589 O O . ALA B 1 51 ? 18.469 -5.852 3.234 1 84.31 51 ALA B O 1
ATOM 1590 N N . ALA B 1 52 ? 20.422 -5.738 2.172 1 88.69 52 ALA B N 1
ATOM 1591 C CA . ALA B 1 52 ? 20.938 -4.754 3.123 1 88.69 52 ALA B CA 1
ATOM 1592 C C . ALA B 1 52 ? 20.156 -3.447 3.039 1 88.69 52 ALA B C 1
ATOM 1594 O O . ALA B 1 52 ? 19.766 -2.883 4.062 1 88.69 52 ALA B O 1
ATOM 1595 N N . ILE B 1 53 ? 19.938 -2.953 1.847 1 91.56 53 ILE B N 1
ATOM 1596 C CA . ILE B 1 53 ? 19.172 -1.724 1.639 1 91.56 53 ILE B CA 1
ATOM 1597 C C . ILE B 1 53 ? 17.781 -1.861 2.256 1 91.56 53 ILE B C 1
ATOM 1599 O O . ILE B 1 53 ? 17.328 -0.965 2.963 1 91.56 53 ILE B O 1
ATOM 1603 N N . GLU B 1 54 ? 17.172 -2.955 2.049 1 92.06 54 GLU B N 1
ATOM 1604 C CA . GLU B 1 54 ? 15.828 -3.18 2.555 1 92.06 54 GLU B CA 1
ATOM 1605 C C . GLU B 1 54 ? 15.812 -3.277 4.078 1 92.06 54 GLU B C 1
ATOM 1607 O O . GLU B 1 54 ? 14.891 -2.789 4.73 1 92.06 54 GLU B O 1
ATOM 1612 N N . THR B 1 55 ? 16.812 -3.914 4.613 1 91 55 THR B N 1
ATOM 1613 C CA . THR B 1 55 ? 16.906 -4.051 6.066 1 91 55 THR B CA 1
ATOM 1614 C C . THR B 1 55 ? 17.078 -2.686 6.723 1 91 55 THR B C 1
ATOM 1616 O O . THR B 1 55 ? 16.375 -2.35 7.672 1 91 55 THR B O 1
ATOM 1619 N N . PHE B 1 56 ? 17.938 -1.899 6.176 1 94.69 56 PHE B N 1
ATOM 1620 C CA . PHE B 1 56 ? 18.172 -0.572 6.734 1 94.69 56 PHE B CA 1
ATOM 1621 C C . PHE B 1 56 ? 16.938 0.313 6.555 1 94.69 56 PHE B C 1
ATOM 1623 O O . PHE B 1 56 ? 16.594 1.092 7.445 1 94.69 56 PHE B O 1
ATOM 1630 N N . ALA B 1 57 ? 16.359 0.226 5.41 1 95.88 57 ALA B N 1
ATOM 1631 C CA . ALA B 1 57 ? 15.133 0.986 5.188 1 95.88 57 ALA B CA 1
ATOM 1632 C C . ALA B 1 57 ? 14.062 0.605 6.207 1 95.88 57 ALA B C 1
ATOM 1634 O O . ALA B 1 57 ? 13.414 1.477 6.793 1 95.88 57 ALA B O 1
ATOM 1635 N N . ALA B 1 58 ? 13.922 -0.69 6.414 1 95.19 58 ALA B N 1
ATOM 1636 C CA . ALA B 1 58 ? 12.891 -1.186 7.332 1 95.19 58 ALA B CA 1
ATOM 1637 C C . ALA B 1 58 ? 13.125 -0.668 8.75 1 95.19 58 ALA B C 1
ATOM 1639 O O . ALA B 1 58 ? 12.227 -0.096 9.359 1 95.19 58 ALA B O 1
ATOM 1640 N N . PHE B 1 59 ? 14.281 -0.767 9.266 1 95.5 59 PHE B N 1
ATOM 1641 C CA . PHE B 1 59 ? 14.586 -0.309 10.617 1 95.5 59 PHE B CA 1
ATOM 1642 C C . PHE B 1 59 ? 14.477 1.209 10.711 1 95.5 59 PHE B C 1
ATOM 1644 O O . PHE B 1 59 ? 14 1.742 11.711 1 95.5 59 PHE B O 1
ATOM 1651 N N . GLY B 1 60 ? 14.953 1.852 9.688 1 96.88 60 GLY B N 1
ATOM 1652 C CA . GLY B 1 60 ? 14.867 3.303 9.688 1 96.88 60 GLY B CA 1
ATOM 1653 C C . GLY B 1 60 ? 13.438 3.809 9.711 1 96.88 60 GLY B C 1
ATOM 1654 O O . GLY B 1 60 ? 13.141 4.812 10.359 1 96.88 60 GLY B O 1
ATOM 1655 N N . LEU B 1 61 ? 12.57 3.127 9.008 1 97 61 LEU B N 1
ATOM 1656 C CA . LEU B 1 61 ? 11.164 3.51 9 1 97 61 LEU B CA 1
ATOM 1657 C C . LEU B 1 61 ? 10.57 3.4 10.398 1 97 61 LEU B C 1
ATOM 1659 O O . LEU B 1 61 ? 9.719 4.207 10.781 1 97 61 LEU B O 1
ATOM 1663 N N . ILE B 1 62 ? 11.031 2.461 11.141 1 95.5 62 ILE B N 1
ATOM 1664 C CA . ILE B 1 62 ? 10.508 2.244 12.484 1 95.5 62 ILE B CA 1
ATOM 1665 C C . ILE B 1 62 ? 11.141 3.236 13.453 1 95.5 62 ILE B C 1
ATOM 1667 O O . ILE B 1 62 ? 10.469 3.779 14.336 1 95.5 62 ILE B O 1
ATOM 1671 N N . ILE B 1 63 ? 12.367 3.566 13.305 1 95.5 63 ILE B N 1
ATOM 1672 C CA . ILE B 1 63 ? 13.109 4.469 14.18 1 95.5 63 ILE B CA 1
ATOM 1673 C C . ILE B 1 63 ? 12.625 5.902 13.969 1 95.5 63 ILE B C 1
ATOM 1675 O O . ILE B 1 63 ? 12.875 6.781 14.797 1 95.5 63 ILE B O 1
ATOM 1679 N N . HIS B 1 64 ? 11.977 6.195 12.906 1 93.5 64 HIS B N 1
ATOM 1680 C CA . HIS B 1 64 ? 11.383 7.484 12.578 1 93.5 64 HIS B CA 1
ATOM 1681 C C . HIS B 1 64 ? 10.719 8.109 13.797 1 93.5 64 HIS B C 1
ATOM 1683 O O . HIS B 1 64 ? 10.773 9.328 13.984 1 93.5 64 HIS B O 1
ATOM 1689 N N . TYR B 1 65 ? 10.062 7.375 14.625 1 90.12 65 TYR B N 1
ATOM 1690 C CA . TYR B 1 65 ? 9.273 7.895 15.734 1 90.12 65 TYR B CA 1
ATOM 1691 C C . TYR B 1 65 ? 10.164 8.531 16.797 1 90.12 65 TYR B C 1
ATOM 1693 O O . TYR B 1 65 ? 9.727 9.398 17.547 1 90.12 65 TYR B O 1
ATOM 1701 N N . LYS B 1 66 ? 11.453 8.133 16.797 1 93.12 66 LYS B N 1
ATOM 1702 C CA . LYS B 1 66 ? 12.414 8.703 17.734 1 93.12 66 LYS B CA 1
ATOM 1703 C C . LYS B 1 66 ? 13.352 9.688 17.031 1 93.12 66 LYS B C 1
ATOM 1705 O O . LYS B 1 66 ? 13.711 10.719 17.594 1 93.12 66 LYS B O 1
ATOM 1710 N N . LYS B 1 67 ? 13.727 9.344 15.844 1 95.69 67 LYS B N 1
ATOM 1711 C CA . LYS B 1 67 ? 14.656 10.148 15.062 1 95.69 67 LYS B CA 1
ATOM 1712 C C . LYS B 1 67 ? 14.148 10.359 13.633 1 95.69 67 LYS B C 1
ATOM 1714 O O . LYS B 1 67 ? 14.531 9.633 12.719 1 95.69 67 LYS B O 1
ATOM 1719 N N . PRO B 1 68 ? 13.484 11.383 13.43 1 94.06 68 PRO B N 1
ATOM 1720 C CA . PRO B 1 68 ? 12.852 11.617 12.125 1 94.06 68 PRO B CA 1
ATOM 1721 C C . PRO B 1 68 ? 13.867 11.711 10.992 1 94.06 68 PRO B C 1
ATOM 1723 O O . PRO B 1 68 ? 13.555 11.367 9.844 1 94.06 68 PRO B O 1
ATOM 1726 N N . VAL B 1 69 ? 15.078 12.133 11.242 1 94.38 69 VAL B N 1
ATOM 1727 C CA . VAL B 1 69 ? 16.109 12.25 10.211 1 94.38 69 VAL B CA 1
ATOM 1728 C C . VAL B 1 69 ? 16.422 10.867 9.641 1 94.38 69 VAL B C 1
ATOM 1730 O O . VAL B 1 69 ? 16.594 10.719 8.43 1 94.38 69 VAL B O 1
ATOM 1733 N N . ILE B 1 70 ? 16.484 9.93 10.516 1 95.81 70 ILE B N 1
ATOM 1734 C CA . ILE B 1 70 ? 16.719 8.562 10.078 1 95.81 70 ILE B CA 1
ATOM 1735 C C . ILE B 1 70 ? 15.523 8.07 9.266 1 95.81 70 ILE B C 1
ATOM 1737 O O . ILE B 1 70 ? 15.688 7.312 8.305 1 95.81 70 ILE B O 1
ATOM 1741 N N . GLY B 1 71 ? 14.344 8.516 9.656 1 95.88 71 GLY B N 1
ATOM 1742 C CA . GLY B 1 71 ? 13.148 8.203 8.891 1 95.88 71 GLY B CA 1
ATOM 1743 C C . GLY B 1 71 ? 13.18 8.742 7.477 1 95.88 71 GLY B C 1
ATOM 1744 O O . GLY B 1 71 ? 12.68 8.102 6.547 1 95.88 71 GLY B O 1
ATOM 1745 N N . ILE B 1 72 ? 13.773 9.883 7.309 1 95.56 72 ILE B N 1
ATOM 1746 C CA . ILE B 1 72 ? 13.898 10.477 5.984 1 95.56 72 ILE B CA 1
ATOM 1747 C C . ILE B 1 72 ? 14.812 9.617 5.113 1 95.56 72 ILE B C 1
ATOM 1749 O O . ILE B 1 72 ? 14.453 9.258 3.988 1 95.56 72 ILE B O 1
ATOM 1753 N N . ALA B 1 73 ? 15.93 9.281 5.648 1 96.56 73 ALA B N 1
ATOM 1754 C CA . ALA B 1 73 ? 16.859 8.414 4.922 1 96.56 73 ALA B CA 1
ATOM 1755 C C . ALA B 1 73 ? 16.219 7.074 4.59 1 96.56 73 ALA B C 1
ATOM 1757 O O . ALA B 1 73 ? 16.391 6.555 3.482 1 96.56 73 ALA B O 1
ATOM 1758 N N . ALA B 1 74 ? 15.508 6.602 5.547 1 97.19 74 ALA B N 1
ATOM 1759 C CA . ALA B 1 74 ? 14.844 5.316 5.359 1 97.19 74 ALA B CA 1
ATOM 1760 C C . ALA B 1 74 ? 13.797 5.395 4.254 1 97.19 74 ALA B C 1
ATOM 1762 O O . ALA B 1 74 ? 13.625 4.449 3.479 1 97.19 74 ALA B O 1
ATOM 1763 N N . GLY B 1 75 ? 13.078 6.496 4.246 1 96.38 75 GLY B N 1
ATOM 1764 C CA . GLY B 1 75 ? 12.117 6.691 3.168 1 96.38 75 GLY B CA 1
ATOM 1765 C C . GLY B 1 75 ? 12.75 6.672 1.792 1 96.38 75 GLY B C 1
ATOM 1766 O O . GLY B 1 75 ? 12.234 6.039 0.87 1 96.38 75 GLY B O 1
ATOM 1767 N N . VAL B 1 76 ? 13.844 7.297 1.655 1 96.56 76 VAL B N 1
ATOM 1768 C CA . VAL B 1 76 ? 14.578 7.328 0.392 1 96.56 76 VAL B CA 1
ATOM 1769 C C . VAL B 1 76 ? 15.039 5.918 0.029 1 96.56 76 VAL B C 1
ATOM 1771 O O . VAL B 1 76 ? 14.859 5.473 -1.106 1 96.56 76 VAL B O 1
ATOM 1774 N N . LEU B 1 77 ? 15.562 5.219 0.993 1 96.5 77 LEU B N 1
ATOM 1775 C CA . LEU B 1 77 ? 16.031 3.859 0.765 1 96.5 77 LEU B CA 1
ATOM 1776 C C . LEU B 1 77 ? 14.883 2.939 0.38 1 96.5 77 LEU B C 1
ATOM 1778 O O . LEU B 1 77 ? 15.055 2.033 -0.44 1 96.5 77 LEU B O 1
ATOM 1782 N N . ALA B 1 78 ? 13.773 3.166 1.003 1 95.81 78 ALA B N 1
ATOM 1783 C CA . ALA B 1 78 ? 12.602 2.355 0.675 1 95.81 78 ALA B CA 1
ATOM 1784 C C . ALA B 1 78 ? 12.203 2.541 -0.785 1 95.81 78 ALA B C 1
ATOM 1786 O O . ALA B 1 78 ? 11.969 1.562 -1.5 1 95.81 78 ALA B O 1
ATOM 1787 N N . ILE B 1 79 ? 12.141 3.783 -1.229 1 95.94 79 ILE B N 1
ATOM 1788 C CA . ILE B 1 79 ? 11.773 4.086 -2.605 1 95.94 79 ILE B CA 1
ATOM 1789 C C . ILE B 1 79 ? 12.789 3.475 -3.562 1 95.94 79 ILE B C 1
ATOM 1791 O O . ILE B 1 79 ? 12.422 2.865 -4.57 1 95.94 79 ILE B O 1
ATOM 1795 N N . LEU B 1 80 ? 14.016 3.588 -3.207 1 94.5 80 LEU B N 1
ATOM 1796 C CA . LEU B 1 80 ? 15.086 3.018 -4.016 1 94.5 80 LEU B CA 1
ATOM 1797 C C . LEU B 1 80 ? 14.953 1.502 -4.105 1 94.5 80 LEU B C 1
ATOM 1799 O O . LEU B 1 80 ? 15.102 0.924 -5.184 1 94.5 80 LEU B O 1
ATOM 1803 N N . SER B 1 81 ? 14.695 0.912 -3.023 1 90.44 81 SER B N 1
ATOM 1804 C CA . SER B 1 81 ? 14.562 -0.54 -2.982 1 90.44 81 SER B CA 1
ATOM 1805 C C . SER B 1 81 ? 13.406 -1.013 -3.855 1 90.44 81 SER B C 1
ATOM 1807 O O . SER B 1 81 ? 13.531 -2.008 -4.574 1 90.44 81 SER B O 1
ATOM 1809 N N . ILE B 1 82 ? 12.32 -0.328 -3.783 1 88.44 82 ILE B N 1
ATOM 1810 C CA . ILE B 1 82 ? 11.156 -0.689 -4.586 1 88.44 82 ILE B CA 1
ATOM 1811 C C . ILE B 1 82 ? 11.5 -0.571 -6.07 1 88.44 82 ILE B C 1
ATOM 1813 O O . ILE B 1 82 ? 11.172 -1.459 -6.859 1 88.44 82 ILE B O 1
ATOM 1817 N N . PHE B 1 83 ? 12.164 0.473 -6.402 1 89.62 83 PHE B N 1
ATOM 1818 C CA . PHE B 1 83 ? 12.578 0.675 -7.785 1 89.62 83 PHE B CA 1
ATOM 1819 C C . PHE B 1 83 ? 13.477 -0.464 -8.25 1 89.62 83 PHE B C 1
ATOM 1821 O O . PHE B 1 83 ? 13.258 -1.037 -9.32 1 89.62 83 PHE B O 1
ATOM 1828 N N . LEU B 1 84 ? 14.414 -0.811 -7.496 1 85.88 84 LEU B N 1
ATOM 1829 C CA . LEU B 1 84 ? 15.352 -1.874 -7.844 1 85.88 84 LEU B CA 1
ATOM 1830 C C . LEU B 1 84 ? 14.625 -3.211 -7.977 1 85.88 84 LEU B C 1
ATOM 1832 O O . LEU B 1 84 ? 14.906 -3.986 -8.891 1 85.88 84 LEU B O 1
ATOM 1836 N N . ARG B 1 85 ? 13.695 -3.418 -7.113 1 81.19 85 ARG B N 1
ATOM 1837 C CA . ARG B 1 85 ? 12.938 -4.664 -7.168 1 81.19 85 ARG B CA 1
ATOM 1838 C C . ARG B 1 85 ? 12.125 -4.758 -8.461 1 81.19 85 ARG B C 1
ATOM 1840 O O . ARG B 1 85 ? 12.008 -5.836 -9.039 1 81.19 85 ARG B O 1
ATOM 1847 N N . VAL B 1 86 ? 11.578 -3.633 -8.828 1 80.94 86 VAL B N 1
ATOM 1848 C CA . VAL B 1 86 ? 10.789 -3.625 -10.062 1 80.94 86 VAL B CA 1
ATOM 1849 C C . VAL B 1 86 ? 11.695 -3.934 -11.25 1 80.94 86 VAL B C 1
ATOM 1851 O O . VAL B 1 86 ? 11.352 -4.766 -12.094 1 80.94 86 VAL B O 1
ATOM 1854 N N . VAL B 1 87 ? 12.805 -3.371 -11.234 1 80.81 87 VAL B N 1
ATOM 1855 C CA . VAL B 1 87 ? 13.742 -3.559 -12.336 1 80.81 87 VAL B CA 1
ATOM 1856 C C . VAL B 1 87 ? 14.219 -5.012 -12.375 1 80.81 87 VAL B C 1
ATOM 1858 O O . VAL B 1 87 ? 14.25 -5.637 -13.438 1 80.81 87 VAL B O 1
ATOM 1861 N N . PHE B 1 88 ? 14.523 -5.535 -11.242 1 76.12 88 PHE B N 1
ATOM 1862 C CA . PHE B 1 88 ? 15 -6.91 -11.164 1 76.12 88 PHE B CA 1
ATOM 1863 C C . PHE B 1 88 ? 13.898 -7.887 -11.555 1 76.12 88 PHE B C 1
ATOM 1865 O O . PHE B 1 88 ? 14.156 -8.883 -12.227 1 76.12 88 PHE B O 1
ATOM 1872 N N . SER B 1 89 ? 12.758 -7.625 -11.117 1 74.62 89 SER B N 1
ATOM 1873 C CA . SER B 1 89 ? 11.633 -8.492 -11.453 1 74.62 89 SER B CA 1
ATOM 1874 C C . SER B 1 89 ? 11.375 -8.5 -12.961 1 74.62 89 SER B C 1
ATOM 1876 O O . SER B 1 89 ? 11.078 -9.547 -13.539 1 74.62 89 SER B O 1
ATOM 1878 N N . ILE B 1 90 ? 11.484 -7.316 -13.555 1 77.56 90 ILE B N 1
ATOM 1879 C CA . ILE B 1 90 ? 11.289 -7.219 -15 1 77.56 90 ILE B CA 1
ATOM 1880 C C . ILE B 1 90 ? 12.375 -8.016 -15.719 1 77.56 90 ILE B C 1
ATOM 1882 O O . ILE B 1 90 ? 12.094 -8.75 -16.672 1 77.56 90 ILE B O 1
ATOM 1886 N N . GLY B 1 91 ? 13.578 -7.887 -15.281 1 76.81 91 GLY B N 1
ATOM 1887 C CA . GLY B 1 91 ? 14.672 -8.656 -15.844 1 76.81 91 GLY B CA 1
ATOM 1888 C C . GLY B 1 91 ? 14.484 -10.156 -15.703 1 76.81 91 GLY B C 1
ATOM 1889 O O . GLY B 1 91 ? 14.742 -10.906 -16.641 1 76.81 91 GLY B O 1
ATOM 1890 N N . TRP B 1 92 ? 14.039 -10.516 -14.57 1 73.12 92 TRP B N 1
ATOM 1891 C CA . TRP B 1 92 ? 13.82 -11.938 -14.328 1 73.12 92 TRP B CA 1
ATOM 1892 C C . TRP B 1 92 ? 12.719 -12.484 -15.227 1 73.12 92 TRP B C 1
ATOM 1894 O O . TRP B 1 92 ? 12.859 -13.562 -15.805 1 73.12 92 TRP B O 1
ATOM 1904 N N . VAL B 1 93 ? 11.688 -11.766 -15.328 1 72.75 93 VAL B N 1
ATOM 1905 C CA . VAL B 1 93 ? 10.578 -12.195 -16.172 1 72.75 93 VAL B CA 1
ATOM 1906 C C . VAL B 1 93 ? 11.031 -12.234 -17.625 1 72.75 93 VAL B C 1
ATOM 1908 O O . VAL B 1 93 ? 10.688 -13.164 -18.375 1 72.75 93 VAL B O 1
ATOM 1911 N N . ARG B 1 94 ? 11.727 -11.312 -17.922 1 80.5 94 ARG B N 1
ATOM 1912 C CA . ARG B 1 94 ? 12.234 -11.242 -19.281 1 80.5 94 ARG B CA 1
ATOM 1913 C C . ARG B 1 94 ? 13.117 -12.445 -19.609 1 80.5 94 ARG B C 1
ATOM 1915 O O . ARG B 1 94 ? 12.906 -13.117 -20.625 1 80.5 94 ARG B O 1
ATOM 1922 N N . ASP B 1 95 ? 13.977 -12.75 -18.812 1 76.5 95 ASP B N 1
ATOM 1923 C CA . ASP B 1 95 ? 15.008 -13.742 -19.094 1 76.5 95 ASP B CA 1
ATOM 1924 C C . ASP B 1 95 ? 14.508 -15.156 -18.812 1 76.5 95 ASP B C 1
ATOM 1926 O O . ASP B 1 95 ? 14.844 -16.094 -19.547 1 76.5 95 ASP B O 1
ATOM 1930 N N . HIS B 1 96 ? 13.68 -15.344 -17.828 1 74.25 96 HIS B N 1
ATOM 1931 C CA . HIS B 1 96 ? 13.398 -16.703 -17.359 1 74.25 96 HIS B CA 1
ATOM 1932 C C . HIS B 1 96 ? 11.969 -17.109 -17.719 1 74.25 96 HIS B C 1
ATOM 1934 O O . HIS B 1 96 ? 11.672 -18.312 -17.781 1 74.25 96 HIS B O 1
ATOM 1940 N N . ILE B 1 97 ? 11.219 -16.109 -17.891 1 72.06 97 ILE B N 1
ATOM 1941 C CA . ILE B 1 97 ? 9.828 -16.469 -18.156 1 72.06 97 ILE B CA 1
ATOM 1942 C C . ILE B 1 97 ? 9.539 -16.312 -19.656 1 72.06 97 ILE B C 1
ATOM 1944 O O . ILE B 1 97 ? 9.07 -17.25 -20.312 1 72.06 97 ILE B O 1
ATOM 1948 N N . LEU B 1 98 ? 9.828 -15.125 -20.078 1 78.5 98 LEU B N 1
ATOM 1949 C CA . LEU B 1 98 ? 9.453 -14.82 -21.453 1 78.5 98 LEU B CA 1
ATOM 1950 C C . LEU B 1 98 ? 10.578 -15.203 -22.422 1 78.5 98 LEU B C 1
ATOM 1952 O O . LEU B 1 98 ? 10.344 -15.383 -23.609 1 78.5 98 LEU B O 1
ATOM 1956 N N . HIS B 1 99 ? 11.719 -15.438 -21.812 1 83.56 99 HIS B N 1
ATOM 1957 C CA . HIS B 1 99 ? 12.867 -15.68 -22.688 1 83.56 99 HIS B CA 1
ATOM 1958 C C . HIS B 1 99 ? 12.891 -14.711 -23.859 1 83.56 99 HIS B C 1
ATOM 1960 O O . HIS B 1 99 ? 13.047 -15.133 -25.016 1 83.56 99 HIS B O 1
ATOM 1966 N N . SER B 1 100 ? 12.57 -13.578 -23.625 1 79.94 100 SER B N 1
ATOM 1967 C CA . SER B 1 100 ? 12.539 -12.516 -24.625 1 79.94 100 SER B CA 1
ATOM 1968 C C . SER B 1 100 ? 13.539 -11.414 -24.297 1 79.94 100 SER B C 1
ATOM 1970 O O . SER B 1 100 ? 13.969 -11.281 -23.141 1 79.94 100 SER B O 1
ATOM 1972 N N . GLN B 1 101 ? 13.922 -10.82 -25.359 1 80.94 101 GLN B N 1
ATOM 1973 C CA . GLN B 1 101 ? 14.859 -9.727 -25.141 1 80.94 101 GLN B CA 1
ATOM 1974 C C . GLN B 1 101 ? 14.133 -8.398 -24.969 1 80.94 101 GLN B C 1
ATOM 1976 O O . GLN B 1 101 ? 14.75 -7.375 -24.656 1 80.94 101 GLN B O 1
ATOM 1981 N N . SER B 1 102 ? 12.875 -8.508 -25.031 1 84.75 102 SER B N 1
ATOM 1982 C CA . SER B 1 102 ? 12.133 -7.25 -24.984 1 84.75 102 SER B CA 1
ATOM 1983 C C . SER B 1 102 ? 11.727 -6.898 -23.562 1 84.75 102 SER B C 1
ATOM 1985 O O . SER B 1 102 ? 10.977 -7.641 -22.922 1 84.75 102 SER B O 1
ATOM 1987 N N . PHE B 1 103 ? 12.219 -5.707 -23.141 1 81.94 103 PHE B N 1
ATOM 1988 C CA . PHE B 1 103 ? 11.867 -5.191 -21.828 1 81.94 103 PHE B CA 1
ATOM 1989 C C . PHE B 1 103 ? 10.383 -4.852 -21.766 1 81.94 103 PHE B C 1
ATOM 1991 O O . PHE B 1 103 ? 9.727 -5.094 -20.734 1 81.94 103 PHE B O 1
ATOM 1998 N N . LEU B 1 104 ? 9.898 -4.383 -22.781 1 80.56 104 LEU B N 1
ATOM 1999 C CA . LEU B 1 104 ? 8.5 -3.979 -22.812 1 80.56 104 LEU B CA 1
ATOM 2000 C C . LEU B 1 104 ? 7.582 -5.188 -22.688 1 80.56 104 LEU B C 1
ATOM 2002 O O . LEU B 1 104 ? 6.551 -5.129 -22.016 1 80.56 104 LEU B O 1
ATOM 2006 N N . ASP B 1 105 ? 7.992 -6.246 -23.266 1 79.56 105 ASP B N 1
ATOM 2007 C CA . ASP B 1 105 ? 7.211 -7.473 -23.156 1 79.56 105 ASP B CA 1
ATOM 2008 C C . ASP B 1 105 ? 7.227 -8.008 -21.719 1 79.56 105 ASP B C 1
ATOM 2010 O O . ASP B 1 105 ? 6.195 -8.438 -21.203 1 79.56 105 ASP B O 1
ATOM 2014 N N . ALA B 1 106 ? 8.398 -7.883 -21.219 1 78.06 106 ALA B N 1
ATOM 2015 C CA . ALA B 1 106 ? 8.539 -8.359 -19.844 1 78.06 106 ALA B CA 1
ATOM 2016 C C . ALA B 1 106 ? 7.711 -7.508 -18.875 1 78.06 106 ALA B C 1
ATOM 2018 O O . ALA B 1 106 ? 7.055 -8.039 -17.969 1 78.06 106 ALA B O 1
ATOM 2019 N N . PHE B 1 107 ? 7.789 -6.223 -19.219 1 77.19 107 PHE B N 1
ATOM 2020 C CA . PHE B 1 107 ? 7.02 -5.301 -18.391 1 77.19 107 PHE B CA 1
ATOM 2021 C C . PHE B 1 107 ? 5.527 -5.562 -18.531 1 77.19 107 PHE B C 1
ATOM 2023 O O . PHE B 1 107 ? 4.797 -5.59 -17.531 1 77.19 107 PHE B O 1
ATOM 2030 N N . GLY B 1 108 ? 5.109 -5.77 -19.734 1 72.5 108 GLY B N 1
ATOM 2031 C CA . GLY B 1 108 ? 3.719 -6.113 -19.984 1 72.5 108 GLY B CA 1
ATOM 2032 C C . GLY B 1 108 ? 3.285 -7.387 -19.281 1 72.5 108 GLY B C 1
ATOM 2033 O O . GLY B 1 108 ? 2.176 -7.461 -18.75 1 72.5 108 GLY B O 1
ATOM 2034 N N . ALA B 1 109 ? 4.121 -8.305 -19.266 1 70.06 109 ALA B N 1
ATOM 2035 C CA . ALA B 1 109 ? 3.826 -9.578 -18.609 1 70.06 109 ALA B CA 1
ATOM 2036 C C . ALA B 1 109 ? 3.65 -9.391 -17.094 1 70.06 109 ALA B C 1
ATOM 2038 O O . ALA B 1 109 ? 2.771 -10.008 -16.484 1 70.06 109 ALA B O 1
ATOM 2039 N N . ILE B 1 110 ? 4.5 -8.586 -16.562 1 65.38 110 ILE B N 1
ATOM 2040 C CA . ILE B 1 110 ? 4.414 -8.336 -15.133 1 65.38 110 ILE B CA 1
ATOM 2041 C C . ILE B 1 110 ? 3.102 -7.625 -14.812 1 65.38 110 ILE B C 1
ATOM 2043 O O . ILE B 1 110 ? 2.457 -7.922 -13.805 1 65.38 110 ILE B O 1
ATOM 2047 N N . LEU B 1 111 ? 2.844 -6.711 -15.695 1 64.5 111 LEU B N 1
ATOM 2048 C CA . LEU B 1 111 ? 1.597 -5.988 -15.484 1 64.5 111 LEU B CA 1
ATOM 2049 C C . LEU B 1 111 ? 0.396 -6.914 -15.641 1 64.5 111 LEU B C 1
ATOM 2051 O O . LEU B 1 111 ? -0.62 -6.742 -14.961 1 64.5 111 LEU B O 1
ATOM 2055 N N . GLY B 1 112 ? 0.479 -7.785 -16.656 1 56.38 112 GLY B N 1
ATOM 2056 C CA . GLY B 1 112 ? -0.582 -8.742 -16.922 1 56.38 112 GLY B CA 1
ATOM 2057 C C . GLY B 1 112 ? -0.675 -9.844 -15.891 1 56.38 112 GLY B C 1
ATOM 2058 O O . GLY B 1 112 ? -1.773 -10.242 -15.492 1 56.38 112 GLY B O 1
ATOM 2059 N N . VAL B 1 113 ? 0.495 -10.508 -15.742 1 48.94 113 VAL B N 1
ATOM 2060 C CA . VAL B 1 113 ? 0.505 -11.688 -14.883 1 48.94 113 VAL B CA 1
ATOM 2061 C C . VAL B 1 113 ? 0.042 -11.32 -13.477 1 48.94 113 VAL B C 1
ATOM 2063 O O . VAL B 1 113 ? -0.707 -12.062 -12.844 1 48.94 113 VAL B O 1
ATOM 2066 N N . TYR B 1 114 ? 0.744 -10.367 -12.977 1 44.59 114 TYR B N 1
ATOM 2067 C CA . TYR B 1 114 ? 0.3 -10.125 -11.609 1 44.59 114 TYR B CA 1
ATOM 2068 C C . TYR B 1 114 ? -0.939 -9.242 -11.586 1 44.59 114 TYR B C 1
ATOM 2070 O O . TYR B 1 114 ? -0.84 -8.031 -11.367 1 44.59 114 TYR B O 1
ATOM 2078 N N . ASN B 1 115 ? -1.887 -9.586 -12.211 1 45.62 115 ASN B N 1
ATOM 2079 C CA . ASN B 1 115 ? -3.145 -8.844 -12.156 1 45.62 115 ASN B CA 1
ATOM 2080 C C . ASN B 1 115 ? -3.088 -7.711 -11.141 1 45.62 115 ASN B C 1
ATOM 2082 O O . ASN B 1 115 ? -3.014 -7.961 -9.93 1 45.62 115 ASN B O 1
ATOM 2086 N N . ASN B 1 116 ? -2.869 -6.523 -11.586 1 58.62 116 ASN B N 1
ATOM 2087 C CA . ASN B 1 116 ? -2.93 -5.328 -10.75 1 58.62 116 ASN B CA 1
ATOM 2088 C C . ASN B 1 116 ? -1.575 -5.016 -10.117 1 58.62 116 ASN B C 1
ATOM 2090 O O . ASN B 1 116 ? -1.503 -4.324 -9.102 1 58.62 116 ASN B O 1
ATOM 2094 N N . GLY B 1 117 ? -0.517 -5.828 -10.719 1 64.88 117 GLY B N 1
ATOM 2095 C CA . GLY B 1 117 ? 0.821 -5.621 -10.188 1 64.88 117 GLY B CA 1
ATOM 2096 C C . GLY B 1 117 ? 1.261 -4.172 -10.219 1 64.88 117 GLY B C 1
ATOM 2097 O O . GLY B 1 117 ? 1.909 -3.691 -9.289 1 64.88 117 GLY B O 1
ATOM 2098 N N . LEU B 1 118 ? 0.78 -3.578 -11.273 1 72.81 118 LEU B N 1
ATOM 2099 C CA . LEU B 1 118 ? 1.146 -2.176 -11.438 1 72.81 118 LEU B CA 1
ATOM 2100 C C . LEU B 1 118 ? 0.642 -1.345 -10.258 1 72.81 118 LEU B C 1
ATOM 2102 O O . LEU B 1 118 ? 1.371 -0.505 -9.727 1 72.81 118 LEU B O 1
ATOM 2106 N N . PHE B 1 119 ? -0.529 -1.605 -9.883 1 78.38 119 PHE B N 1
ATOM 2107 C CA . PHE B 1 119 ? -1.133 -0.776 -8.852 1 78.38 119 PHE B CA 1
ATOM 2108 C C . PHE B 1 119 ? -0.573 -1.13 -7.477 1 78.38 119 PHE B C 1
ATOM 2110 O O . PHE B 1 119 ? -0.453 -0.264 -6.609 1 78.38 119 PHE B O 1
ATOM 2117 N N . HIS B 1 120 ? -0.15 -2.361 -7.348 1 81.75 120 HIS B N 1
ATOM 2118 C CA . HIS B 1 120 ? 0.544 -2.729 -6.121 1 81.75 120 HIS B CA 1
ATOM 2119 C C . HIS B 1 120 ? 1.894 -2.023 -6.02 1 81.75 120 HIS B C 1
ATOM 2121 O O . HIS B 1 120 ? 2.256 -1.516 -4.957 1 81.75 120 HIS B O 1
ATOM 2127 N N . ILE B 1 121 ? 2.545 -2.014 -7.098 1 84.06 121 ILE B N 1
ATOM 2128 C CA . ILE B 1 121 ? 3.832 -1.328 -7.137 1 84.06 121 ILE B CA 1
ATOM 2129 C C . ILE B 1 121 ? 3.635 0.159 -6.852 1 84.06 121 ILE B C 1
ATOM 2131 O O . ILE B 1 121 ? 4.375 0.75 -6.059 1 84.06 121 ILE B O 1
ATOM 2135 N N . ALA B 1 122 ? 2.674 0.68 -7.523 1 88.5 122 ALA B N 1
ATOM 2136 C CA . ALA B 1 122 ? 2.377 2.092 -7.301 1 88.5 122 ALA B CA 1
ATOM 2137 C C . ALA B 1 122 ? 2.035 2.357 -5.84 1 88.5 122 ALA B C 1
ATOM 2139 O O . ALA B 1 122 ? 2.428 3.385 -5.277 1 88.5 122 ALA B O 1
ATOM 2140 N N . LEU B 1 123 ? 1.312 1.495 -5.258 1 92.06 123 LEU B N 1
ATOM 2141 C CA . LEU B 1 123 ? 0.953 1.635 -3.852 1 92.06 123 LEU B CA 1
ATOM 2142 C C . LEU B 1 123 ? 2.197 1.625 -2.971 1 92.06 123 LEU B C 1
ATOM 2144 O O . LEU B 1 123 ? 2.303 2.412 -2.029 1 92.06 123 LEU B O 1
ATOM 2148 N N . LEU B 1 124 ? 3.088 0.75 -3.287 1 92.25 124 LEU B N 1
ATOM 2149 C CA . LEU B 1 124 ? 4.332 0.678 -2.527 1 92.25 124 LEU B CA 1
ATOM 2150 C C . LEU B 1 124 ? 5.129 1.97 -2.668 1 92.25 124 LEU B C 1
ATOM 2152 O O . LEU B 1 124 ? 5.637 2.502 -1.677 1 92.25 124 LEU B O 1
ATOM 2156 N N . PHE B 1 125 ? 5.195 2.469 -3.875 1 93.69 125 PHE B N 1
ATOM 2157 C CA . PHE B 1 125 ? 5.863 3.748 -4.078 1 93.69 125 PHE B CA 1
ATOM 2158 C C . PHE B 1 125 ? 5.16 4.855 -3.303 1 93.69 125 PHE B C 1
ATOM 2160 O O . PHE B 1 125 ? 5.812 5.684 -2.666 1 93.69 125 PHE B O 1
ATOM 2167 N N . GLY B 1 126 ? 3.857 4.816 -3.387 1 95.5 126 GLY B N 1
ATOM 2168 C CA . GLY B 1 126 ? 3.098 5.797 -2.629 1 95.5 126 GLY B CA 1
ATOM 2169 C C . GLY B 1 126 ? 3.357 5.73 -1.135 1 95.5 126 GLY B C 1
ATOM 2170 O O . GLY B 1 126 ? 3.502 6.766 -0.478 1 95.5 126 GLY B O 1
ATOM 2171 N N . ALA B 1 127 ? 3.391 4.527 -0.623 1 96.31 127 ALA B N 1
ATOM 2172 C CA . ALA B 1 127 ? 3.682 4.332 0.795 1 96.31 127 ALA B CA 1
ATOM 2173 C C . ALA B 1 127 ? 5.066 4.871 1.15 1 96.31 127 ALA B C 1
ATOM 2175 O O . ALA B 1 127 ? 5.234 5.535 2.174 1 96.31 127 ALA B O 1
ATOM 2176 N N . GLY B 1 128 ? 6.047 4.578 0.302 1 96.44 128 GLY B N 1
ATOM 2177 C CA . GLY B 1 128 ? 7.387 5.09 0.532 1 96.44 128 GLY B CA 1
ATOM 2178 C C . GLY B 1 128 ? 7.453 6.605 0.533 1 96.44 128 GLY B C 1
ATOM 2179 O O . GLY B 1 128 ? 8.078 7.203 1.41 1 96.44 128 GLY B O 1
ATOM 2180 N N . ILE B 1 129 ? 6.84 7.23 -0.411 1 95.56 129 ILE B N 1
ATOM 2181 C CA . ILE B 1 129 ? 6.82 8.688 -0.534 1 95.56 129 ILE B CA 1
ATOM 2182 C C . ILE B 1 129 ? 6.082 9.297 0.655 1 95.56 129 ILE B C 1
ATOM 2184 O O . ILE B 1 129 ? 6.508 10.312 1.206 1 95.56 129 ILE B O 1
ATOM 2188 N N . TYR B 1 130 ? 5 8.656 1.023 1 95.62 130 TYR B N 1
ATOM 2189 C CA . TYR B 1 130 ? 4.246 9.117 2.184 1 95.62 130 TYR B CA 1
ATOM 2190 C C . TYR B 1 130 ? 5.109 9.094 3.439 1 95.62 130 TYR B C 1
ATOM 2192 O O . TYR B 1 130 ? 5.137 10.062 4.203 1 95.62 130 TYR B O 1
ATOM 2200 N N . CYS B 1 131 ? 5.758 8 3.664 1 96.31 131 CYS B N 1
ATOM 2201 C CA . CYS B 1 131 ? 6.59 7.871 4.852 1 96.31 131 CYS B CA 1
ATOM 2202 C C . CYS B 1 131 ? 7.73 8.883 4.832 1 96.31 131 CYS B C 1
ATOM 2204 O O . CYS B 1 131 ? 8.078 9.461 5.863 1 96.31 131 CYS B O 1
ATOM 2206 N N . LEU B 1 132 ? 8.32 9.078 3.656 1 95.69 132 LEU B N 1
ATOM 2207 C CA . LEU B 1 132 ? 9.359 10.086 3.496 1 95.69 132 LEU B CA 1
ATOM 2208 C C . LEU B 1 132 ? 8.836 11.469 3.873 1 95.69 132 LEU B C 1
ATOM 2210 O O . LEU B 1 132 ? 9.461 12.18 4.664 1 95.69 132 LEU B O 1
ATOM 2214 N N . GLY B 1 133 ? 7.762 11.859 3.326 1 93.5 133 GLY B N 1
ATOM 2215 C CA . GLY B 1 133 ? 7.16 13.156 3.621 1 93.5 133 GLY B CA 1
ATOM 2216 C C . GLY B 1 133 ? 6.762 13.305 5.074 1 93.5 133 GLY B C 1
ATOM 2217 O O . GLY B 1 133 ? 6.93 14.375 5.66 1 93.5 133 GLY B O 1
ATOM 2218 N N . ASN B 1 134 ? 6.203 12.211 5.59 1 92.88 134 ASN B N 1
ATOM 2219 C CA . ASN B 1 134 ? 5.805 12.219 6.992 1 92.88 134 ASN B CA 1
ATOM 2220 C C . ASN B 1 134 ? 7.004 12.438 7.914 1 92.88 134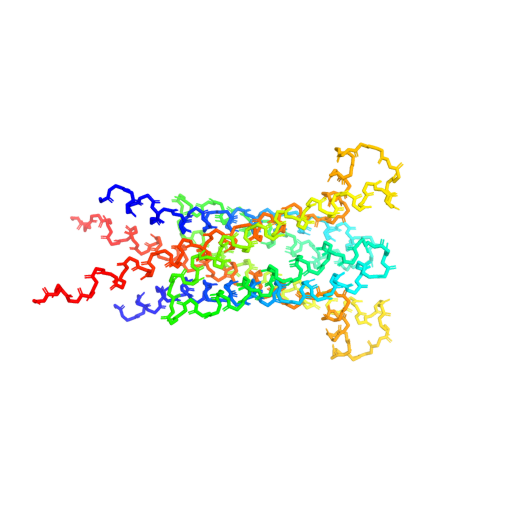 ASN B C 1
ATOM 2222 O O . ASN B 1 134 ? 6.918 13.18 8.891 1 92.88 134 ASN B O 1
ATOM 2226 N N . SER B 1 135 ? 8.055 11.812 7.621 1 94.12 135 SER B N 1
ATOM 2227 C CA . SER B 1 135 ? 9.266 11.977 8.414 1 94.12 135 SER B CA 1
ATOM 2228 C C . SER B 1 135 ? 9.836 13.383 8.266 1 94.12 135 SER B C 1
ATOM 2230 O O . SER B 1 135 ? 10.359 13.953 9.227 1 94.12 135 SER B O 1
ATOM 2232 N N . TYR B 1 136 ? 9.805 13.844 7.117 1 92.06 136 TYR B N 1
ATOM 2233 C CA . TYR B 1 136 ? 10.266 15.211 6.902 1 92.06 136 TYR B CA 1
ATOM 2234 C C . TYR B 1 136 ? 9.43 16.203 7.707 1 92.06 136 TYR B C 1
ATOM 2236 O O . TYR B 1 136 ? 9.977 17.125 8.32 1 92.06 136 TYR B O 1
ATOM 2244 N N . LYS B 1 137 ? 8.172 16.062 7.668 1 89.62 137 LYS B N 1
ATOM 2245 C CA . LYS B 1 137 ? 7.277 16.906 8.453 1 89.62 137 LYS B CA 1
ATOM 2246 C C . LYS B 1 137 ? 7.613 16.828 9.945 1 89.62 137 LYS B C 1
ATOM 2248 O O . LYS B 1 137 ? 7.633 17.844 10.633 1 89.62 137 LYS B O 1
ATOM 2253 N N . ALA B 1 138 ? 7.828 15.641 10.398 1 89.62 138 ALA B N 1
ATOM 2254 C CA . ALA B 1 138 ? 8.195 15.453 11.797 1 89.62 138 ALA B CA 1
ATOM 2255 C C . ALA B 1 138 ? 9.523 16.141 12.117 1 89.62 138 ALA B C 1
ATOM 2257 O O . ALA B 1 138 ? 9.688 16.734 13.18 1 89.62 138 ALA B O 1
ATOM 2258 N N . TYR B 1 139 ? 10.43 16 11.227 1 88.88 139 TYR B N 1
ATOM 2259 C CA . TYR B 1 139 ? 11.734 16.641 11.391 1 88.88 139 TYR B CA 1
ATOM 2260 C C . TYR B 1 139 ? 11.586 18.156 11.523 1 88.88 139 TYR B C 1
ATOM 2262 O O . TYR B 1 139 ? 12.203 18.766 12.398 1 88.88 139 TYR B O 1
ATOM 2270 N N . ILE B 1 140 ? 10.797 18.719 10.719 1 85.38 140 ILE B N 1
ATOM 2271 C CA . ILE B 1 140 ? 10.578 20.156 10.758 1 85.38 140 ILE B CA 1
ATOM 2272 C C . ILE B 1 140 ? 9.875 20.547 12.055 1 85.38 140 ILE B C 1
ATOM 2274 O O . ILE B 1 140 ? 10.211 21.547 12.68 1 85.38 140 ILE B O 1
ATOM 2278 N N . LYS B 1 141 ? 8.914 19.781 12.422 1 83.69 141 LYS B N 1
ATOM 2279 C CA . LYS B 1 141 ? 8.211 20.047 13.672 1 83.69 141 LYS B CA 1
ATOM 2280 C C . LYS B 1 141 ? 9.172 20.047 14.859 1 83.69 141 LYS B C 1
ATOM 2282 O O . LYS B 1 141 ? 9.07 20.875 15.75 1 83.69 141 LYS B O 1
ATOM 2287 N N . GLU B 1 142 ? 10.047 19.109 14.859 1 82.88 142 GLU B N 1
ATOM 2288 C CA . GLU B 1 142 ? 11.023 19.016 15.938 1 82.88 142 GLU B CA 1
ATOM 2289 C C . GLU B 1 142 ? 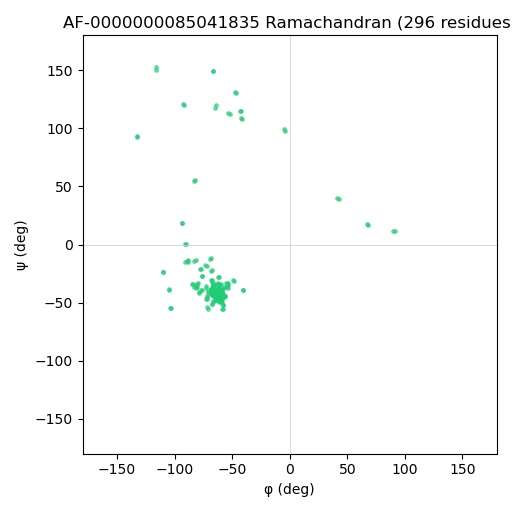11.969 20.219 15.938 1 82.88 142 GLU B C 1
ATOM 2291 O O . GLU B 1 142 ? 12.383 20.688 17 1 82.88 142 GLU B O 1
ATOM 2296 N N . ARG B 1 143 ? 12.273 20.703 14.82 1 80.88 143 ARG B N 1
ATOM 2297 C CA . ARG B 1 143 ? 13.211 21.812 14.711 1 80.88 143 ARG B CA 1
ATOM 2298 C C . ARG B 1 143 ? 12.555 23.141 15.094 1 80.88 143 ARG B C 1
ATOM 2300 O O . ARG B 1 143 ? 13.203 24.016 15.664 1 80.88 143 ARG B O 1
ATOM 2307 N N . ILE B 1 144 ? 11.289 23.234 14.648 1 77 144 ILE B N 1
ATOM 2308 C CA . ILE B 1 144 ? 10.586 24.484 14.961 1 77 144 ILE B CA 1
ATOM 2309 C C . ILE B 1 144 ? 10.242 24.516 16.453 1 77 144 ILE B C 1
ATOM 2311 O O . ILE B 1 144 ? 10.258 25.594 17.062 1 77 144 ILE B O 1
ATOM 2315 N N . THR B 1 145 ? 9.883 23.391 17.031 1 69.5 145 THR B N 1
ATOM 2316 C CA . THR B 1 145 ? 9.484 23.375 18.438 1 69.5 145 THR B CA 1
ATOM 2317 C C . THR B 1 145 ? 10.719 23.344 19.344 1 69.5 145 THR B C 1
ATOM 2319 O O . THR B 1 145 ? 10.602 23.484 20.562 1 69.5 145 THR B O 1
ATOM 2322 N N . LYS B 1 146 ? 11.891 23.078 18.875 1 64.06 146 LYS B N 1
ATOM 2323 C CA . LYS B 1 146 ? 13.078 23.188 19.703 1 64.06 146 LYS B CA 1
ATOM 2324 C C . LYS B 1 146 ? 13.32 24.641 20.125 1 64.06 146 LYS B C 1
ATOM 2326 O O . LYS B 1 146 ? 13.227 25.547 19.297 1 64.06 146 LYS B O 1
ATOM 2331 N N . PRO B 1 147 ? 13.258 24.781 21.438 1 59.91 147 PRO B N 1
ATOM 2332 C CA . PRO B 1 147 ? 13.516 26.125 21.938 1 59.91 147 PRO B CA 1
ATOM 2333 C C . PRO B 1 147 ? 14.75 26.766 21.312 1 59.91 147 PRO B C 1
ATOM 2335 O O . PRO B 1 147 ? 15.695 26.062 20.953 1 59.91 147 PRO B O 1
ATOM 2338 N N . TRP B 1 148 ? 14.602 28.047 20.797 1 51.84 148 TRP B N 1
ATOM 2339 C CA . TRP B 1 148 ? 15.719 28.844 20.328 1 51.84 148 TRP B CA 1
ATOM 2340 C C . TRP B 1 148 ? 16.906 28.75 21.281 1 51.84 148 TRP B C 1
ATOM 2342 O O . TRP B 1 148 ? 16.734 28.797 22.5 1 51.84 148 TRP B O 1
ATOM 2352 N N . PRO B 1 149 ? 18.016 28.156 20.766 1 49.91 149 PRO B N 1
ATOM 2353 C CA . PRO B 1 149 ? 19.141 28.234 21.703 1 49.91 149 PRO B CA 1
ATOM 2354 C C . PRO B 1 149 ? 19.234 29.594 22.391 1 49.91 149 PRO B C 1
ATOM 2356 O O . PRO B 1 149 ? 19.125 30.625 21.75 1 49.91 149 PRO B O 1
ATOM 2359 N N . HIS B 1 150 ? 18.922 29.672 23.625 1 39.16 150 HIS B N 1
ATOM 2360 C CA . HIS B 1 150 ? 19.344 30.859 24.344 1 39.16 150 HIS B CA 1
ATOM 2361 C C . HIS B 1 150 ? 20.859 31.047 24.266 1 39.16 150 HIS B C 1
ATOM 2363 O O . HIS B 1 150 ? 21.609 30.062 24.297 1 39.16 150 HIS B O 1
#

Solvent-accessible surface area (backbone atoms only — not comparable to full-atom values): 14100 Å² total; per-residue (Å²): 109,66,70,59,56,51,45,56,42,36,24,52,52,9,49,50,37,30,45,53,18,50,21,51,31,32,40,48,47,24,53,50,43,37,53,45,32,58,68,67,68,40,63,60,64,62,37,50,53,49,25,50,45,20,40,50,14,18,53,20,48,64,44,22,85,80,38,22,67,49,8,32,55,11,16,54,36,38,41,50,45,53,52,49,49,52,52,50,50,32,50,46,35,10,60,73,68,62,64,39,89,44,64,66,57,17,44,49,43,46,41,56,70,41,71,48,36,55,30,51,50,42,28,50,47,11,48,23,38,22,43,21,15,48,17,47,48,47,39,50,51,54,60,68,68,42,74,74,83,125,110,66,70,59,56,53,46,56,42,35,24,52,50,11,49,49,38,31,45,53,18,50,21,49,32,30,42,48,46,26,53,52,42,39,53,44,33,58,69,66,67,40,64,61,65,62,42,51,53,50,25,48,45,20,41,50,14,18,53,20,50,63,43,23,86,82,37,22,66,48,9,31,55,10,17,53,36,38,41,49,47,53,52,50,48,52,53,49,50,33,50,46,35,11,59,73,68,62,64,40,90,44,65,65,58,18,44,48,44,46,41,56,70,40,72,48,35,56,30,51,50,41,27,51,46,10,48,23,38,21,45,22,14,48,17,46,45,48,39,49,50,53,59,68,67,44,73,71,84,125

pLDDT: mean 80.2, std 15.18, range [39.06, 97.19]

Nearest PDB structures (foldseek):
  2rld-assembly1_A  TM=6.565E-01  e=8.250E-01  Bacteroides thetaiotaomicron VPI-5482
  1i4d-assembly1_A  TM=2.082E-01  e=4.760E-01  Homo sapiens
  2rld-assembly1_A  TM=6.524E-01  e=6.343E-01  Bacteroides thetaiotaomicron VPI-5482
  1i4d-assembly1_A  TM=2.082E-01  e=4.248E-01  Homo sapiens